Protein AF-0000000085039280 (afdb_homodimer)

Nearest PDB structures (foldseek):
  8qkf-assembly1_B  TM=7.736E-01  e=8.317E-06  Mycolicibacterium smegmatis
  1u2w-assembly2_C  TM=8.135E-01  e=1.251E-04  Staphylococcus aureus
  3fm5-assembly3_B  TM=4.964E-01  e=3.238E-03  Rhodococcus jostii RHA1
  3fm5-assembly3_D  TM=4.892E-01  e=7.992E-03  Rhodococcus jostii RHA1
  3fm5-assembly3_C  TM=4.701E-01  e=9.016E-03  Rhodococcus jostii RHA1

pLDDT: mean 81.06, std 23.46, range [21.22, 98.75]

Secondary structure (DSSP, 8-state):
-GGGTTT--------SS-SHHHHHHHHHHHHHHHTSPPHHHHHHHHHHTTSHHHHHHHHHHHHH-S-EEHHHHHHHHT--HHHHHHHHHHHHHTTSEEEEEETTEEEEEEPP---HHHHHHHHHHHTS-GGGGHHHHHHHHHHHHHHH-/-GGGTTTGGG-----SS-SHHHHHHHHHHHHHHHTSPPHHHHHHHHHHTTSHHHHHHHHHHHHH-S-EEHHHHHHHHT--HHHHHHHHHHHHHTTSEEEEEETTEEEEEEPP---HHHHHHHHHHHTS-GGGGHHHHHHHHHHHHHHH-

Structure (mmCIF, N/CA/C/O backbone):
data_AF-0000000085039280-model_v1
#
loop_
_entity.id
_entity.type
_entity.pdbx_description
1 polymer 'Regulatory protein ArsR'
#
loop_
_atom_site.group_PDB
_atom_site.id
_atom_site.type_symbol
_atom_site.label_atom_id
_atom_site.label_alt_id
_atom_site.label_comp_id
_atom_site.label_asym_id
_atom_site.label_entity_id
_atom_site.label_seq_id
_atom_site.pdbx_PDB_ins_code
_atom_site.Cartn_x
_atom_site.Cartn_y
_atom_site.Cartn_z
_atom_site.occupancy
_atom_site.B_iso_or_equiv
_atom_site.auth_seq_id
_atom_site.auth_comp_id
_atom_site.auth_asym_id
_atom_site.auth_atom_id
_atom_site.pdbx_PDB_model_num
ATOM 1 N N . MET A 1 1 ? -17.141 24.797 10.617 1 21.22 1 MET A N 1
ATOM 2 C CA . MET A 1 1 ? -18.391 24.25 10.078 1 21.22 1 MET A CA 1
ATOM 3 C C . MET A 1 1 ? -18.141 22.922 9.391 1 21.22 1 MET A C 1
ATOM 5 O O . MET A 1 1 ? -19.094 22.188 9.078 1 21.22 1 MET A O 1
ATOM 9 N N . PHE A 1 2 ? -16.859 22.703 8.961 1 24.41 2 PHE A N 1
ATOM 10 C CA . PHE A 1 2 ? -16.391 21.719 7.98 1 24.41 2 PHE A CA 1
ATOM 11 C C . PHE A 1 2 ? -16.312 20.328 8.594 1 24.41 2 PHE A C 1
ATOM 13 O O . PHE A 1 2 ? -16.297 19.328 7.879 1 24.41 2 PHE A O 1
ATOM 20 N N . VAL A 1 3 ? -16.094 20.281 9.945 1 28.91 3 VAL A N 1
ATOM 21 C CA . VAL A 1 3 ? -15.977 19 10.641 1 28.91 3 VAL A CA 1
ATOM 22 C C . VAL A 1 3 ? -17.328 18.297 10.664 1 28.91 3 VAL A C 1
ATOM 24 O O . VAL A 1 3 ? -17.5 17.281 11.336 1 28.91 3 VAL A O 1
ATOM 27 N N . LYS A 1 4 ? -18.375 19.031 10.227 1 30.05 4 LYS A N 1
ATOM 28 C CA . LYS A 1 4 ? -19.734 18.547 10.461 1 30.05 4 LYS A CA 1
ATOM 29 C C . LYS A 1 4 ? -19.938 17.188 9.805 1 30.05 4 LYS A C 1
ATOM 31 O O . LYS A 1 4 ? -20.625 16.328 10.367 1 30.05 4 LYS A O 1
ATOM 36 N N . HIS A 1 5 ? -19.594 17.219 8.531 1 30.52 5 HIS A N 1
ATOM 37 C CA . HIS A 1 5 ? -20.359 16.188 7.844 1 30.52 5 HIS A CA 1
ATOM 38 C C . HIS A 1 5 ? -19.969 14.797 8.32 1 30.52 5 HIS A C 1
ATOM 40 O O . HIS A 1 5 ? -20.812 13.891 8.367 1 30.52 5 HIS A O 1
ATOM 46 N N . MET A 1 6 ? -18.609 14.617 8.281 1 32.09 6 MET A N 1
ATOM 47 C CA . MET A 1 6 ? -18.312 13.195 8.195 1 32.09 6 MET A CA 1
ATOM 48 C C . MET A 1 6 ? -18.703 12.477 9.492 1 32.09 6 MET A C 1
ATOM 50 O O . MET A 1 6 ? -18.625 11.25 9.57 1 32.09 6 MET A O 1
ATOM 54 N N . TRP A 1 7 ? -18.719 13.32 10.562 1 32.06 7 TRP A N 1
ATOM 55 C CA . TRP A 1 7 ? -18.875 12.547 11.797 1 32.06 7 TRP A CA 1
ATOM 56 C C . TRP A 1 7 ? -20.312 12.023 11.922 1 32.06 7 TRP A C 1
ATOM 58 O O . TRP A 1 7 ? -20.703 11.562 12.992 1 32.06 7 TRP A O 1
ATOM 68 N N . ASN A 1 8 ? -21.109 12.508 11.047 1 31.33 8 ASN A N 1
ATOM 69 C CA . ASN A 1 8 ? -22.453 11.984 11.219 1 31.33 8 ASN A CA 1
ATOM 70 C C . ASN A 1 8 ? -22.469 10.461 11.188 1 31.33 8 ASN A C 1
ATOM 72 O O . ASN A 1 8 ? -22.531 9.852 10.117 1 31.33 8 ASN A O 1
ATOM 76 N N . SER A 1 9 ? -21.578 9.789 11.758 1 29.75 9 SER A N 1
ATOM 77 C CA . SER A 1 9 ? -21.719 8.344 11.836 1 29.75 9 SER A CA 1
ATOM 78 C C . SER A 1 9 ? -23.141 7.938 12.164 1 29.75 9 SER A C 1
ATOM 80 O O . SER A 1 9 ? -23.938 8.75 12.648 1 29.75 9 SER A O 1
ATOM 82 N N . ALA A 1 10 ? -23.359 6.461 12.289 1 30.36 10 ALA A N 1
ATOM 83 C CA . ALA A 1 10 ? -24.406 5.449 12.367 1 30.36 10 ALA A CA 1
ATOM 84 C C . ALA A 1 10 ? -25.328 5.695 13.562 1 30.36 10 ALA A C 1
ATOM 86 O O . ALA A 1 10 ? -25.781 4.746 14.211 1 30.36 10 ALA A O 1
ATOM 87 N N . TYR A 1 11 ? -25.5 6.855 14.055 1 31 11 TYR A N 1
ATOM 88 C CA . TYR A 1 11 ? -26.578 6.789 15.023 1 31 11 TYR A CA 1
ATOM 89 C C . TYR A 1 11 ? -27.906 6.445 14.336 1 31 11 TYR A C 1
ATOM 91 O O . TYR A 1 11 ? -28.594 7.328 13.836 1 31 11 TYR A O 1
ATOM 99 N N . VAL A 1 12 ? -27.891 5.535 13.297 1 31.81 12 VAL A N 1
ATOM 100 C CA . VAL A 1 12 ? -29.203 5.043 12.875 1 31.81 12 VAL A CA 1
ATOM 101 C C . VAL A 1 12 ? -30.016 4.625 14.094 1 31.81 12 VAL A C 1
ATOM 103 O O . VAL A 1 12 ? -29.609 3.746 14.852 1 31.81 12 VAL A O 1
ATOM 106 N N . VAL A 1 13 ? -30.812 5.453 14.594 1 31.03 13 VAL A N 1
ATOM 107 C CA . VAL A 1 13 ? -31.938 5.16 15.469 1 31.03 13 VAL A CA 1
ATOM 108 C C . VAL A 1 13 ? -32.781 4.051 14.852 1 31.03 13 VAL A C 1
ATOM 110 O O . VAL A 1 13 ? -33.406 4.242 13.805 1 31.03 13 VAL A O 1
ATOM 113 N N . LEU A 1 14 ? -32.406 2.762 14.898 1 34.34 14 LEU A N 1
ATOM 114 C CA . LEU A 1 14 ? -33.188 1.567 14.586 1 34.34 14 LEU A CA 1
ATOM 115 C C . LEU A 1 14 ? -34.5 1.56 15.359 1 34.34 14 LEU A C 1
ATOM 117 O O . LEU A 1 14 ? -34.5 1.383 16.578 1 34.34 14 LEU A O 1
ATOM 121 N N . GLY A 1 15 ? -35.469 2.354 15.109 1 31.86 15 GLY A N 1
ATOM 122 C CA . GLY A 1 15 ? -36.812 2.068 15.586 1 31.86 15 GLY A CA 1
ATOM 123 C C . GLY A 1 15 ? -37.25 0.638 15.32 1 31.86 15 GLY A C 1
ATOM 124 O O . GLY A 1 15 ? -36.5 -0.144 14.727 1 31.86 15 GLY A O 1
ATOM 125 N N . SER A 1 16 ? -38.75 0.212 15.367 1 35.59 16 SER A N 1
ATOM 126 C CA . SER A 1 16 ? -39.625 -0.95 15.492 1 35.59 16 SER A CA 1
ATOM 127 C C . SER A 1 16 ? -39.438 -1.922 14.336 1 35.59 16 SER A C 1
ATOM 129 O O . SER A 1 16 ? -39.719 -3.113 14.461 1 35.59 16 SER A O 1
ATOM 131 N N . ILE A 1 17 ? -39.875 -1.656 13.008 1 39.53 17 ILE A N 1
ATOM 132 C CA . ILE A 1 17 ? -39.906 -2.568 11.867 1 39.53 17 ILE A CA 1
ATOM 133 C C . ILE A 1 17 ? -38.531 -3.178 11.633 1 39.53 17 ILE A C 1
ATOM 135 O O . ILE A 1 17 ? -38.188 -3.5 10.5 1 39.53 17 ILE A O 1
ATOM 139 N N . GLY A 1 18 ? -37.406 -3.184 12.531 1 38.16 18 GLY A N 1
ATOM 140 C CA . GLY A 1 18 ? -36.062 -2.943 12.977 1 38.16 18 GLY A CA 1
ATOM 141 C C . GLY A 1 18 ? -35.219 -4.207 13.047 1 38.16 18 GLY A C 1
ATOM 142 O O . GLY A 1 18 ? -34.062 -4.168 13.453 1 38.16 18 GLY A O 1
ATOM 143 N N . ASN A 1 19 ? -35.625 -5.398 13.094 1 46.38 19 ASN A N 1
ATOM 144 C CA . ASN A 1 19 ? -34.875 -6.562 13.555 1 46.38 19 ASN A CA 1
ATOM 145 C C . ASN A 1 19 ? -33.938 -7.082 12.469 1 46.38 19 ASN A C 1
ATOM 147 O O . ASN A 1 19 ? -32.781 -7.359 12.734 1 46.38 19 ASN A O 1
ATOM 151 N N . ILE A 1 20 ? -34.562 -7.637 11.336 1 47.12 20 ILE A N 1
ATOM 152 C CA . ILE A 1 20 ? -33.781 -8.32 10.328 1 47.12 20 ILE A CA 1
ATOM 153 C C . ILE A 1 20 ? -32.844 -7.32 9.656 1 47.12 20 ILE A C 1
ATOM 155 O O . ILE A 1 20 ? -31.641 -7.605 9.461 1 47.12 20 ILE A O 1
ATOM 159 N N . GLU A 1 21 ? -33.406 -6.18 9.117 1 48 21 GLU A N 1
ATOM 160 C CA . GLU A 1 21 ? -32.531 -5.156 8.523 1 48 21 GLU A CA 1
ATOM 161 C C . GLU A 1 21 ? -31.484 -4.68 9.516 1 48 21 GLU A C 1
ATOM 163 O O . GLU A 1 21 ? -30.359 -4.355 9.125 1 48 21 GLU A O 1
ATOM 168 N N . ASN A 1 22 ? -31.797 -4.715 10.719 1 52.53 22 ASN A N 1
ATOM 169 C CA . ASN A 1 22 ? -30.797 -4.387 11.734 1 52.53 22 ASN A CA 1
ATOM 170 C C . ASN A 1 22 ? -29.719 -5.457 11.828 1 52.53 22 ASN A C 1
ATOM 172 O O . ASN A 1 22 ? -28.547 -5.141 12.016 1 52.53 22 ASN A O 1
ATOM 176 N N . SER A 1 23 ? -30.297 -6.742 11.664 1 53.47 23 SER A N 1
ATOM 177 C CA . SER A 1 23 ? -29.297 -7.805 11.688 1 53.47 23 SER A CA 1
ATOM 178 C C . SER A 1 23 ? -28.328 -7.684 10.508 1 53.47 23 SER A C 1
ATOM 180 O O . SER A 1 23 ? -27.125 -7.891 10.664 1 53.47 23 SER A O 1
ATOM 182 N N . ILE A 1 24 ? -28.891 -7.492 9.359 1 50.84 24 ILE A N 1
ATOM 183 C CA . ILE A 1 24 ? -28.031 -7.301 8.195 1 50.84 24 ILE A CA 1
ATOM 184 C C . ILE A 1 24 ? -27.203 -6.027 8.367 1 50.84 24 ILE A C 1
ATOM 186 O O . ILE A 1 24 ? -26.016 -6.016 8.07 1 50.84 24 ILE A O 1
ATOM 190 N N . TYR A 1 25 ? -27.844 -4.961 8.781 1 52.22 25 TYR A N 1
ATOM 191 C CA . TYR A 1 25 ? -27.109 -3.734 9.062 1 52.22 25 TYR A CA 1
ATOM 192 C C . TYR A 1 25 ? -26.062 -3.963 10.156 1 52.22 25 TYR A C 1
ATOM 194 O O . TYR A 1 25 ? -24.938 -3.48 10.055 1 52.22 25 TYR A O 1
ATOM 202 N N . LEU A 1 26 ? -26.516 -4.719 11.125 1 50.06 26 LEU A N 1
ATOM 203 C CA . LEU A 1 26 ? -25.562 -5.035 12.18 1 50.06 26 LEU A CA 1
ATOM 204 C C . LEU A 1 26 ? -24.438 -5.934 11.641 1 50.06 26 LEU A C 1
ATOM 206 O O . LEU A 1 26 ? -23.266 -5.738 11.977 1 50.06 26 LEU A O 1
ATOM 210 N N . LYS A 1 27 ? -24.859 -6.965 11.07 1 50.97 27 LYS A N 1
ATOM 211 C CA . LYS A 1 27 ? -23.812 -7.801 10.484 1 50.97 27 LYS A CA 1
ATOM 212 C C . LYS A 1 27 ? -22.938 -6.988 9.539 1 50.97 27 LYS A C 1
ATOM 214 O O . LYS A 1 27 ? -21.703 -7.145 9.539 1 50.97 27 LYS A O 1
ATOM 219 N N . SER A 1 28 ? -23.719 -6.164 8.703 1 52.34 28 SER A N 1
ATOM 220 C CA . SER A 1 28 ? -22.938 -5.301 7.824 1 52.34 28 SER A CA 1
ATOM 221 C C . SER A 1 28 ? -22.062 -4.34 8.625 1 52.34 28 SER A C 1
ATOM 223 O O . SER A 1 28 ? -20.922 -4.078 8.258 1 52.34 28 SER A O 1
ATOM 225 N N . TYR A 1 29 ? -22.734 -3.865 9.672 1 51.03 29 TYR A N 1
ATOM 226 C CA . TYR A 1 29 ? -21.984 -2.996 10.57 1 51.03 29 TYR A CA 1
ATOM 227 C C . TYR A 1 29 ? -20.875 -3.768 11.281 1 51.03 29 TYR A C 1
ATOM 229 O O . TYR A 1 29 ? -19.766 -3.256 11.453 1 51.03 29 TYR A O 1
ATOM 237 N N . LEU A 1 30 ? -21.266 -4.887 11.898 1 50.44 30 LEU A N 1
ATOM 238 C CA . LEU A 1 30 ? -20.266 -5.695 12.594 1 50.44 30 LEU A CA 1
ATOM 239 C C . LEU A 1 30 ? -19.188 -6.168 11.633 1 50.44 30 LEU A C 1
ATOM 241 O O . LEU A 1 30 ? -18.016 -6.223 11.992 1 50.44 30 LEU A O 1
ATOM 245 N N . VAL A 1 31 ? -19.641 -6.633 10.547 1 51.56 31 VAL A N 1
ATOM 246 C CA . VAL A 1 31 ? -18.688 -7.043 9.523 1 51.56 31 VAL A CA 1
ATOM 247 C C . VAL A 1 31 ? -17.812 -5.859 9.133 1 51.56 31 VAL A C 1
ATOM 249 O O . VAL A 1 31 ? -16.609 -6.012 8.93 1 51.56 31 VAL A O 1
ATOM 252 N N . THR A 1 32 ? -18.484 -4.633 9.023 1 53.09 32 THR A N 1
ATOM 253 C CA . THR A 1 32 ? -17.688 -3.453 8.695 1 53.09 32 THR A CA 1
ATOM 254 C C . THR A 1 32 ? -16.703 -3.137 9.805 1 53.09 32 THR A C 1
ATOM 256 O O . THR A 1 32 ? -15.562 -2.748 9.539 1 53.09 32 THR A O 1
ATOM 259 N N . VAL A 1 33 ? -17.25 -3.117 11.078 1 51.84 33 VAL A N 1
ATOM 260 C CA . VAL A 1 33 ? -16.422 -2.771 12.227 1 51.84 33 VAL A CA 1
ATOM 261 C C . VAL A 1 33 ? -15.305 -3.805 12.391 1 51.84 33 VAL A C 1
ATOM 263 O O . VAL A 1 33 ? -14.156 -3.453 12.68 1 51.84 33 VAL A O 1
ATOM 266 N N . GLU A 1 34 ? -15.758 -5.016 12.578 1 53.5 34 GLU A N 1
ATOM 267 C CA . GLU A 1 34 ? -14.797 -6.094 12.766 1 53.5 34 GLU A CA 1
ATOM 268 C C . GLU A 1 34 ? -13.875 -6.227 11.555 1 53.5 34 GLU A C 1
ATOM 270 O O . GLU A 1 34 ? -12.734 -6.676 11.68 1 53.5 34 GLU A O 1
ATOM 275 N N . SER A 1 35 ? -14.273 -5.531 10.383 1 66.81 35 SER A N 1
ATOM 276 C CA . SER A 1 35 ? -13.617 -5.863 9.125 1 66.81 35 SER A CA 1
ATOM 277 C C . SER A 1 35 ? -12.641 -4.777 8.703 1 66.81 35 SER A C 1
ATOM 279 O O . SER A 1 35 ? -12.039 -4.852 7.633 1 66.81 35 SER A O 1
ATOM 281 N N . MET A 1 36 ? -12.562 -3.867 9.719 1 76.44 36 MET A N 1
ATOM 282 C CA . MET A 1 36 ? -11.586 -2.848 9.336 1 76.44 36 MET A CA 1
ATOM 283 C C . MET A 1 36 ? -10.195 -3.213 9.82 1 76.44 36 MET A C 1
ATOM 285 O O . MET A 1 36 ? -10.008 -3.562 10.992 1 76.44 36 MET A O 1
ATOM 289 N N . PRO A 1 37 ? -9.258 -3.07 8.992 1 88.31 37 PRO A N 1
ATOM 290 C CA . PRO A 1 37 ? -7.902 -3.396 9.445 1 88.31 37 PRO A CA 1
ATOM 291 C C . PRO A 1 37 ? -7.359 -2.387 10.453 1 88.31 37 PRO A C 1
ATOM 293 O O . PRO A 1 37 ? -7.723 -1.209 10.414 1 88.31 37 PRO A O 1
ATOM 296 N N . SER A 1 38 ? -6.613 -2.918 11.414 1 93.69 38 SER A N 1
ATOM 297 C CA . SER A 1 38 ? -5.887 -2.006 12.289 1 93.69 38 SER A CA 1
ATOM 298 C C . SER A 1 38 ? -4.777 -1.281 11.531 1 93.69 38 SER A C 1
ATOM 300 O O . SER A 1 38 ? -4.375 -1.712 10.453 1 93.69 38 SER A O 1
ATOM 302 N N . ILE A 1 39 ? -4.273 -0.202 12.078 1 95.44 39 ILE A N 1
ATOM 303 C CA . ILE A 1 39 ? -3.143 0.52 11.508 1 95.44 39 ILE A CA 1
ATOM 304 C C . ILE A 1 39 ? -1.923 -0.396 11.445 1 95.44 39 ILE A C 1
ATOM 306 O O . ILE A 1 39 ? -1.229 -0.448 10.43 1 95.44 39 ILE A O 1
ATOM 310 N N . GLN A 1 40 ? -1.759 -1.181 12.484 1 96 40 GLN A N 1
ATOM 311 C CA . GLN A 1 40 ? -0.614 -2.086 12.531 1 96 40 GLN A CA 1
ATOM 312 C C . GLN A 1 40 ? -0.711 -3.148 11.438 1 96 40 GLN A C 1
ATOM 314 O O . GLN A 1 40 ? 0.277 -3.445 10.766 1 96 40 GLN A O 1
ATOM 319 N N . SER A 1 41 ? -1.881 -3.74 11.297 1 95.81 41 SER A N 1
ATOM 320 C CA . SER A 1 41 ? -2.057 -4.75 10.258 1 95.81 41 SER A CA 1
ATOM 321 C C . SER A 1 41 ? -1.902 -4.145 8.867 1 95.81 41 SER A C 1
ATOM 323 O O . SER A 1 41 ? -1.417 -4.809 7.945 1 95.81 41 SER A O 1
ATOM 325 N N . SER A 1 42 ? -2.324 -2.906 8.719 1 97.38 42 SER A N 1
ATOM 326 C CA . SER A 1 42 ? -2.18 -2.232 7.434 1 97.38 42 SER A CA 1
ATOM 327 C C . SER A 1 42 ? -0.71 -1.999 7.094 1 97.38 42 SER A C 1
ATOM 329 O O . SER A 1 42 ? -0.306 -2.135 5.938 1 97.38 42 SER A O 1
ATOM 331 N N . ILE A 1 43 ? 0.088 -1.706 8.094 1 97.88 43 ILE A N 1
ATOM 332 C CA . ILE A 1 43 ? 1.521 -1.512 7.898 1 97.88 43 ILE A CA 1
ATOM 333 C C . ILE A 1 43 ? 2.16 -2.816 7.43 1 97.88 43 ILE A C 1
ATOM 335 O O . ILE A 1 43 ? 2.99 -2.814 6.52 1 97.88 43 ILE A O 1
ATOM 339 N N . ILE A 1 44 ? 1.732 -3.883 8.016 1 97.81 44 ILE A N 1
ATOM 340 C CA . ILE A 1 44 ? 2.229 -5.199 7.629 1 97.81 44 ILE A CA 1
ATOM 341 C C . ILE A 1 44 ? 1.892 -5.469 6.164 1 97.81 44 ILE A C 1
ATOM 343 O O . ILE A 1 44 ? 2.727 -5.98 5.41 1 97.81 44 ILE A O 1
ATOM 347 N N . LEU A 1 45 ? 0.766 -5.105 5.785 1 98.06 45 LEU A N 1
ATOM 348 C CA . LEU A 1 45 ? 0.326 -5.301 4.406 1 98.06 45 LEU A CA 1
ATOM 349 C C . LEU A 1 45 ? 1.134 -4.434 3.449 1 98.06 45 LEU A C 1
ATOM 351 O O . LEU A 1 45 ? 1.583 -4.906 2.404 1 98.06 45 LEU A O 1
ATOM 355 N N . PHE A 1 46 ? 1.359 -3.188 3.82 1 98.69 46 PHE A N 1
ATOM 356 C CA . PHE A 1 46 ? 2.143 -2.297 2.971 1 98.69 46 PHE A CA 1
ATOM 357 C C . PHE A 1 46 ? 3.58 -2.787 2.852 1 98.69 46 PHE A C 1
ATOM 359 O O . PHE A 1 46 ? 4.172 -2.729 1.772 1 98.69 46 PHE A O 1
ATOM 366 N N . LYS A 1 47 ? 4.105 -3.295 3.922 1 98.62 47 LYS A N 1
ATOM 367 C CA . LYS A 1 47 ? 5.445 -3.875 3.889 1 98.62 47 LYS A CA 1
ATOM 368 C C . LYS A 1 47 ? 5.5 -5.078 2.953 1 98.62 47 LYS A C 1
ATOM 370 O O . LYS A 1 47 ? 6.43 -5.215 2.158 1 98.62 47 LYS A O 1
ATOM 375 N N . ALA A 1 48 ? 4.535 -5.855 3.047 1 98.69 48 ALA A N 1
ATOM 376 C CA . ALA A 1 48 ? 4.496 -7.059 2.217 1 98.69 48 ALA A CA 1
ATOM 377 C C . ALA A 1 48 ? 4.449 -6.699 0.735 1 98.69 48 ALA A C 1
ATOM 379 O O . ALA A 1 48 ? 5.023 -7.406 -0.098 1 98.69 48 ALA A O 1
ATOM 380 N N . LEU A 1 49 ? 3.84 -5.609 0.418 1 98.56 49 LEU A N 1
ATOM 381 C CA . LEU A 1 49 ? 3.615 -5.223 -0.971 1 98.56 49 LEU A CA 1
ATOM 382 C C . LEU A 1 49 ? 4.742 -4.332 -1.478 1 98.56 49 LEU A C 1
ATOM 384 O O . LEU A 1 49 ? 4.754 -3.938 -2.646 1 98.56 49 LEU A O 1
ATOM 388 N N . SER A 1 50 ? 5.703 -4.027 -0.601 1 98.56 50 SER A N 1
ATOM 389 C CA . SER A 1 50 ? 6.777 -3.102 -0.943 1 98.56 50 SER A CA 1
ATOM 390 C C . SER A 1 50 ? 7.941 -3.824 -1.614 1 98.56 50 SER A C 1
ATOM 392 O O . SER A 1 50 ? 9.031 -3.271 -1.737 1 98.56 50 SER A O 1
ATOM 394 N N . GLU A 1 51 ? 7.785 -5.039 -2.035 1 98.38 51 GLU A N 1
ATOM 395 C CA . GLU A 1 51 ? 8.781 -5.844 -2.73 1 98.38 51 GLU A CA 1
ATOM 396 C C . GLU A 1 51 ? 8.289 -6.258 -4.113 1 98.38 51 GLU A C 1
ATOM 398 O O . GLU A 1 51 ? 7.156 -6.727 -4.262 1 98.38 51 GLU A O 1
ATOM 403 N N . ILE A 1 52 ? 9.133 -6.086 -5.105 1 97.75 52 ILE A N 1
ATOM 404 C CA . ILE A 1 52 ? 8.711 -6.168 -6.5 1 97.75 52 ILE A CA 1
ATOM 405 C C . ILE A 1 52 ? 8.164 -7.562 -6.789 1 97.75 52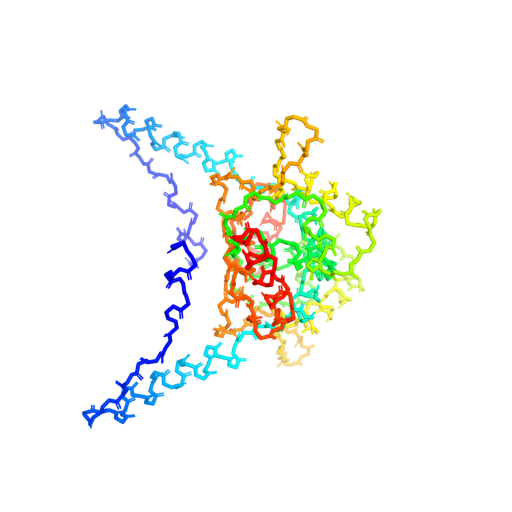 ILE A C 1
ATOM 407 O O . ILE A 1 52 ? 7.113 -7.703 -7.422 1 97.75 52 ILE A O 1
ATOM 411 N N . THR A 1 53 ? 8.82 -8.602 -6.332 1 98.12 53 THR A N 1
ATOM 412 C CA . THR A 1 53 ? 8.375 -9.961 -6.609 1 98.12 53 THR A CA 1
ATOM 413 C C . THR A 1 53 ? 7.023 -10.227 -5.953 1 98.12 53 THR A C 1
ATOM 415 O O . THR A 1 53 ? 6.141 -10.836 -6.566 1 98.12 53 THR A O 1
ATOM 418 N N . ARG A 1 54 ? 6.852 -9.75 -4.746 1 98.62 54 ARG A N 1
ATOM 419 C CA . ARG A 1 54 ? 5.59 -9.953 -4.039 1 98.62 54 ARG A CA 1
ATOM 420 C C . ARG A 1 54 ? 4.457 -9.188 -4.711 1 98.62 54 ARG A C 1
ATOM 422 O O . ARG A 1 54 ? 3.336 -9.695 -4.816 1 98.62 54 ARG A O 1
ATOM 429 N N . LEU A 1 55 ? 4.77 -8.016 -5.148 1 98.5 55 LEU A N 1
ATOM 430 C CA . LEU A 1 55 ? 3.746 -7.246 -5.852 1 98.5 55 LEU A CA 1
ATOM 431 C C . LEU A 1 55 ? 3.354 -7.934 -7.156 1 98.5 55 LEU A C 1
ATOM 433 O O . LEU A 1 55 ? 2.17 -8.008 -7.492 1 98.5 55 LEU A O 1
ATOM 437 N N . LYS A 1 56 ? 4.32 -8.445 -7.859 1 97.69 56 LYS A N 1
ATOM 438 C CA . LYS A 1 56 ? 4.043 -9.156 -9.109 1 97.69 56 LYS A CA 1
ATOM 439 C C . LYS A 1 56 ? 3.227 -10.414 -8.852 1 97.69 56 LYS A C 1
ATOM 441 O O . LYS A 1 56 ? 2.33 -10.75 -9.625 1 97.69 56 LYS A O 1
ATOM 446 N N . ILE A 1 57 ? 3.545 -11.109 -7.781 1 97.69 57 ILE A N 1
ATOM 447 C CA . ILE A 1 57 ? 2.797 -12.305 -7.418 1 97.69 57 ILE A CA 1
ATOM 448 C C . ILE A 1 57 ? 1.33 -11.953 -7.184 1 97.69 57 ILE A C 1
ATOM 450 O O . ILE A 1 57 ? 0.432 -12.602 -7.723 1 97.69 57 ILE A O 1
ATOM 454 N N . ILE A 1 58 ? 1.096 -10.93 -6.402 1 97.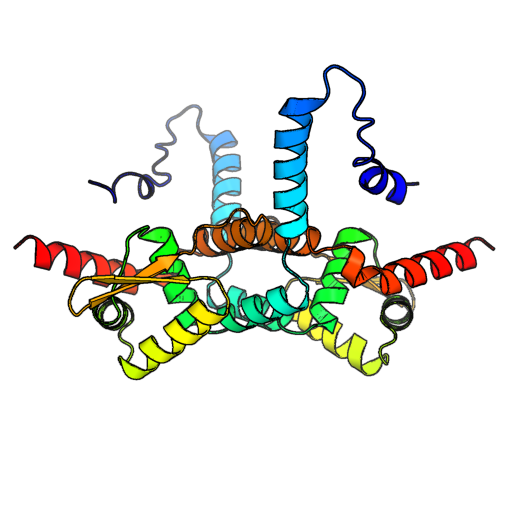88 58 ILE A N 1
ATOM 455 C CA . ILE A 1 58 ? -0.269 -10.531 -6.078 1 97.88 58 ILE A CA 1
ATOM 456 C C . ILE A 1 58 ? -0.989 -10.07 -7.348 1 97.88 58 ILE A C 1
ATOM 458 O O . ILE A 1 58 ? -2.154 -10.414 -7.562 1 97.88 58 ILE A O 1
ATOM 462 N N . TRP A 1 59 ? -0.287 -9.281 -8.148 1 96.69 59 TRP A N 1
ATOM 463 C CA . TRP A 1 59 ? -0.868 -8.852 -9.414 1 96.69 59 TRP A CA 1
ATOM 464 C C . TRP A 1 59 ? -1.291 -10.055 -10.258 1 96.69 59 TRP A C 1
ATOM 466 O O . TRP A 1 59 ? -2.41 -10.094 -10.773 1 96.69 59 TRP A O 1
ATOM 476 N N . LEU A 1 60 ? -0.426 -11.008 -10.398 1 95.19 60 LEU A N 1
ATOM 477 C CA . LEU A 1 60 ? -0.685 -12.211 -11.188 1 95.19 60 LEU A CA 1
ATOM 478 C C . LEU A 1 60 ? -1.909 -12.953 -10.656 1 95.19 60 LEU A C 1
ATOM 480 O O . LEU A 1 60 ? -2.807 -13.305 -11.422 1 95.19 60 LEU A O 1
ATOM 484 N N . LEU A 1 61 ? -1.969 -13.156 -9.383 1 95.5 61 LEU A N 1
ATOM 485 C CA . LEU A 1 61 ? -3.039 -13.945 -8.781 1 95.5 61 LEU A CA 1
ATOM 486 C C . LEU A 1 61 ? -4.371 -13.211 -8.867 1 95.5 61 LEU A C 1
ATOM 488 O O . LEU A 1 61 ? -5.426 -13.836 -8.984 1 95.5 61 LEU A O 1
ATOM 492 N N . ILE A 1 62 ? -4.32 -11.906 -8.766 1 94.06 62 ILE A N 1
ATOM 493 C CA . ILE A 1 62 ? -5.539 -11.117 -8.898 1 94.06 62 ILE A CA 1
ATOM 494 C C . ILE A 1 62 ? -6.074 -11.227 -10.32 1 94.06 62 ILE A C 1
ATOM 496 O O . ILE A 1 62 ? -7.27 -11.43 -10.531 1 94.06 62 ILE A O 1
ATOM 500 N N . ASN A 1 63 ? -5.168 -11.117 -11.227 1 87.56 63 ASN A N 1
ATOM 501 C CA . ASN A 1 63 ? -5.594 -10.969 -12.617 1 87.56 63 ASN A CA 1
ATOM 502 C C . ASN A 1 63 ? -5.762 -12.328 -13.297 1 87.56 63 ASN A C 1
ATOM 504 O O . ASN A 1 63 ? -6.465 -12.438 -14.297 1 87.56 63 ASN A O 1
ATOM 508 N N . MET A 1 64 ? -5.156 -13.328 -12.82 1 82 64 MET A N 1
ATOM 509 C CA . MET A 1 64 ? -5.363 -14.672 -13.359 1 82 64 MET A CA 1
ATOM 510 C C . MET A 1 64 ? -6.559 -15.344 -12.695 1 82 64 MET A C 1
ATOM 512 O O . MET A 1 64 ? -7.133 -16.297 -13.242 1 82 64 MET A O 1
ATOM 516 N N . ASP A 1 65 ? -7.004 -14.867 -11.617 1 75.44 65 ASP A N 1
ATOM 517 C CA . ASP A 1 65 ? -8.164 -15.336 -10.867 1 75.44 65 ASP A CA 1
ATOM 518 C C . ASP A 1 65 ? -8.18 -16.859 -10.758 1 75.44 65 ASP A C 1
ATOM 520 O O . ASP A 1 65 ? -9.203 -17.484 -11.031 1 75.44 65 ASP A O 1
ATOM 524 N N . SER A 1 66 ? -7.102 -17.484 -10.68 1 79.94 66 SER A N 1
ATOM 525 C CA . SER A 1 66 ? -6.988 -18.938 -10.516 1 79.94 66 SER A CA 1
ATOM 526 C C . SER A 1 66 ? -5.984 -19.297 -9.43 1 79.94 66 SER A C 1
ATOM 528 O O . SER A 1 66 ? -5.109 -18.484 -9.094 1 79.94 66 SER A O 1
ATOM 530 N N . LYS A 1 67 ? -6.227 -20.484 -8.82 1 88.44 67 LYS A N 1
ATOM 531 C CA . LYS A 1 67 ? -5.242 -21.031 -7.891 1 88.44 67 LYS A CA 1
ATOM 532 C C . LYS A 1 67 ? -3.953 -21.406 -8.609 1 88.44 67 LYS A C 1
ATOM 534 O O . LYS A 1 67 ? -3.99 -21.906 -9.742 1 88.44 67 LYS A O 1
ATOM 539 N N . THR A 1 68 ? -2.904 -21.078 -8.008 1 91.88 68 THR A N 1
ATOM 540 C CA . THR A 1 68 ? -1.607 -21.328 -8.625 1 91.88 68 THR A CA 1
ATOM 541 C C . THR A 1 68 ? -0.654 -22 -7.637 1 91.88 68 THR A C 1
ATOM 543 O O . THR A 1 68 ? -0.658 -21.672 -6.445 1 91.88 68 THR A O 1
ATOM 546 N N . CYS A 1 69 ? 0.092 -22.953 -8.086 1 92.62 69 CYS A N 1
ATOM 547 C CA . CYS A 1 69 ? 1.063 -23.578 -7.203 1 92.62 69 CYS A CA 1
ATOM 548 C C . CYS A 1 69 ? 2.426 -22.906 -7.316 1 92.62 69 CYS A C 1
ATOM 550 O O . CYS A 1 69 ? 2.652 -22.109 -8.219 1 92.62 69 CYS A O 1
ATOM 552 N N . VAL A 1 70 ? 3.318 -23.219 -6.371 1 96 70 VAL A N 1
ATOM 553 C CA . VAL A 1 70 ? 4.633 -22.594 -6.254 1 96 70 VAL A CA 1
ATOM 554 C C . VAL A 1 70 ? 5.41 -22.781 -7.555 1 96 70 VAL A C 1
ATOM 556 O O . VAL A 1 70 ? 6.008 -21.828 -8.062 1 96 70 VAL A O 1
ATOM 559 N N . SER A 1 71 ? 5.363 -23.938 -8.172 1 94.75 71 SER A N 1
ATOM 560 C CA . SER A 1 71 ? 6.141 -24.234 -9.375 1 94.75 71 SER A CA 1
ATOM 561 C C . SER A 1 71 ? 5.699 -23.359 -10.547 1 94.75 71 SER A C 1
ATOM 563 O O . SER A 1 71 ? 6.527 -22.938 -11.359 1 94.75 71 SER A O 1
ATOM 565 N N . GLU A 1 72 ? 4.414 -23.125 -10.672 1 93.25 72 GLU A N 1
ATOM 566 C CA . GLU A 1 72 ? 3.887 -22.281 -11.734 1 93.25 72 GLU A CA 1
ATOM 567 C C . GLU A 1 72 ? 4.355 -20.828 -11.562 1 93.25 72 GLU A C 1
ATOM 569 O O . GLU A 1 72 ? 4.688 -20.172 -12.547 1 93.25 72 GLU A O 1
ATOM 574 N N . ILE A 1 73 ? 4.406 -20.344 -10.352 1 96.12 73 ILE A N 1
ATOM 575 C CA . ILE A 1 73 ? 4.852 -18.984 -10.062 1 96.12 73 ILE A CA 1
ATOM 576 C C . ILE A 1 73 ? 6.344 -18.859 -10.367 1 96.12 73 ILE A C 1
ATOM 578 O O . ILE A 1 73 ? 6.785 -17.859 -10.938 1 96.12 73 ILE A O 1
ATOM 582 N N . VAL A 1 74 ? 7.113 -19.875 -9.977 1 97.44 74 VAL A N 1
ATOM 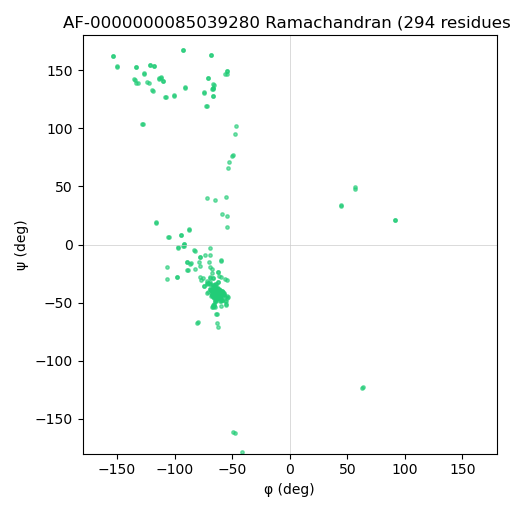583 C CA . VAL A 1 74 ? 8.547 -19.938 -10.25 1 97.44 74 VAL A CA 1
ATOM 584 C C . VAL A 1 74 ? 8.789 -19.781 -11.75 1 97.44 74 VAL A C 1
ATOM 586 O O . VAL A 1 74 ? 9.609 -18.969 -12.172 1 97.44 74 VAL A O 1
ATOM 589 N N . ASP A 1 75 ? 8 -20.5 -12.531 1 95.5 75 ASP A N 1
ATOM 590 C CA . ASP A 1 75 ? 8.164 -20.5 -13.984 1 95.5 75 ASP A CA 1
ATOM 591 C C . ASP A 1 75 ? 7.797 -19.141 -14.57 1 95.5 75 ASP A C 1
ATOM 593 O O . ASP A 1 75 ? 8.523 -18.594 -15.414 1 95.5 75 ASP A O 1
ATOM 597 N N . VAL A 1 76 ? 6.742 -18.594 -14.133 1 95.62 76 VAL A N 1
ATOM 598 C CA . VAL A 1 76 ? 6.207 -17.359 -14.703 1 95.62 76 VAL A CA 1
ATOM 599 C C . VAL A 1 76 ? 7.105 -16.188 -14.336 1 95.62 76 VAL A C 1
ATOM 601 O O . VAL A 1 76 ? 7.398 -15.328 -15.172 1 95.62 76 VAL A O 1
ATOM 604 N N . LEU A 1 77 ? 7.605 -16.141 -13.062 1 97.31 77 LEU A N 1
ATOM 605 C CA . LEU A 1 77 ? 8.406 -15.008 -12.602 1 97.31 77 LEU A CA 1
ATOM 606 C C . LEU A 1 77 ? 9.883 -15.234 -12.875 1 97.31 77 LEU A C 1
ATOM 608 O O . LEU A 1 77 ? 10.688 -14.297 -12.812 1 97.31 77 LEU A O 1
ATOM 612 N N . ASN A 1 78 ? 10.227 -16.422 -13.164 1 97.19 78 ASN A N 1
ATOM 613 C CA . ASN A 1 78 ? 11.625 -16.781 -13.367 1 97.19 78 ASN A CA 1
ATOM 614 C C . ASN A 1 78 ? 12.484 -16.438 -12.156 1 97.19 78 ASN A C 1
ATOM 616 O O . ASN A 1 78 ? 13.508 -15.766 -12.289 1 97.19 78 ASN A O 1
ATOM 620 N N . VAL A 1 79 ? 12.023 -16.812 -10.992 1 97.69 79 VAL A N 1
ATOM 621 C CA . VAL A 1 79 ? 12.664 -16.641 -9.688 1 97.69 79 VAL A CA 1
ATOM 622 C C . VAL A 1 79 ? 12.836 -18 -9.008 1 97.69 79 VAL A C 1
ATOM 624 O O . VAL A 1 79 ? 11.953 -18.859 -9.094 1 97.69 79 VAL A O 1
ATOM 627 N N . PRO A 1 80 ? 13.961 -18.234 -8.375 1 98.19 80 PRO A N 1
ATOM 628 C CA . PRO A 1 80 ? 14.188 -19.516 -7.719 1 98.19 80 PRO A CA 1
ATOM 629 C C . PRO A 1 80 ? 13.086 -19.875 -6.719 1 98.19 80 PRO A C 1
ATOM 631 O O . PRO A 1 80 ? 12.562 -18.984 -6.035 1 98.19 80 PRO A O 1
ATOM 634 N N . GLN A 1 81 ? 12.828 -21.125 -6.621 1 97.62 81 GLN A N 1
ATOM 635 C CA . GLN A 1 81 ? 11.727 -21.641 -5.82 1 97.62 81 GLN A CA 1
ATOM 636 C C . GLN A 1 81 ? 11.859 -21.219 -4.359 1 97.62 81 GLN A C 1
ATOM 638 O O . GLN A 1 81 ? 10.859 -20.906 -3.709 1 97.62 81 GLN A O 1
ATOM 643 N N . TYR A 1 82 ? 13.023 -21.25 -3.9 1 97.88 82 TYR A N 1
ATOM 644 C CA . TYR A 1 82 ? 13.211 -20.891 -2.5 1 97.88 82 TYR A CA 1
ATOM 645 C C . TYR A 1 82 ? 12.727 -19.469 -2.229 1 97.88 82 TYR A C 1
ATOM 647 O O . TYR A 1 82 ? 12.07 -19.219 -1.216 1 97.88 82 TYR A O 1
ATOM 655 N N . ASN A 1 83 ? 13.039 -18.531 -3.115 1 98.25 83 ASN A N 1
ATOM 656 C CA . ASN A 1 83 ? 12.617 -17.141 -2.99 1 98.25 83 ASN A CA 1
ATOM 657 C C . ASN A 1 83 ? 11.109 -16.984 -3.1 1 98.25 83 ASN A C 1
ATOM 659 O O . ASN A 1 83 ? 10.484 -16.281 -2.301 1 98.25 83 ASN A O 1
ATOM 663 N N . VAL A 1 84 ? 10.586 -17.703 -4.055 1 98.5 84 VAL A N 1
ATOM 664 C CA . VAL A 1 84 ? 9.141 -17.641 -4.254 1 98.5 84 VAL A CA 1
ATOM 665 C C . VAL A 1 84 ? 8.43 -18.156 -3.008 1 98.5 84 VAL A C 1
ATOM 667 O O . VAL A 1 84 ? 7.461 -17.562 -2.545 1 98.5 84 VAL A O 1
ATOM 670 N N . SER A 1 85 ? 8.898 -19.25 -2.447 1 97.94 85 SER A N 1
ATOM 671 C CA . SER A 1 85 ? 8.289 -19.828 -1.258 1 97.94 85 SER A CA 1
ATOM 672 C C . SER A 1 85 ? 8.328 -18.859 -0.08 1 97.94 85 SER A C 1
ATOM 674 O O . SER A 1 85 ? 7.34 -18.703 0.633 1 97.94 85 SER A O 1
ATOM 676 N N . ARG A 1 86 ? 9.414 -18.188 0.079 1 98.5 86 ARG A N 1
ATOM 677 C CA . ARG A 1 86 ? 9.547 -17.188 1.136 1 98.5 86 ARG A CA 1
ATOM 678 C C . ARG A 1 86 ? 8.562 -16.047 0.935 1 98.5 86 ARG A C 1
ATOM 680 O O . ARG A 1 86 ? 7.914 -15.602 1.885 1 98.5 86 ARG A O 1
ATOM 687 N N . HIS A 1 87 ? 8.461 -15.562 -0.268 1 98.75 87 HIS A N 1
ATOM 688 C CA . HIS A 1 87 ? 7.551 -14.469 -0.573 1 98.75 87 HIS A CA 1
ATOM 689 C C . HIS A 1 87 ? 6.102 -14.875 -0.336 1 98.75 87 HIS A C 1
ATOM 691 O O . HIS A 1 87 ? 5.312 -14.102 0.209 1 98.75 87 HIS A O 1
ATOM 697 N N . LEU A 1 88 ? 5.766 -16.094 -0.729 1 98.44 88 LEU A N 1
ATOM 698 C CA . LEU A 1 88 ? 4.406 -16.594 -0.541 1 98.44 88 LEU A CA 1
ATOM 699 C C . LEU A 1 88 ? 4.062 -16.688 0.941 1 98.44 88 LEU A C 1
ATOM 701 O O . LEU A 1 88 ? 2.939 -16.375 1.345 1 98.44 88 LEU A O 1
ATOM 705 N N . ARG A 1 89 ? 5.016 -17.109 1.719 1 98.31 89 ARG A N 1
ATOM 706 C CA . ARG A 1 89 ? 4.805 -17.172 3.16 1 98.31 89 ARG A CA 1
ATOM 707 C C . ARG A 1 89 ? 4.562 -15.781 3.742 1 98.31 89 ARG A C 1
ATOM 709 O O . ARG A 1 89 ? 3.654 -15.594 4.555 1 98.31 89 ARG A O 1
ATOM 716 N N . ILE A 1 90 ? 5.332 -14.812 3.369 1 98.62 90 ILE A N 1
ATOM 717 C CA . ILE A 1 90 ? 5.188 -13.438 3.832 1 98.62 90 ILE A CA 1
ATOM 718 C C . ILE A 1 90 ? 3.818 -12.891 3.43 1 98.62 90 ILE A C 1
ATOM 720 O O . ILE A 1 90 ? 3.121 -12.289 4.246 1 98.62 90 ILE A O 1
ATOM 724 N N . LEU A 1 91 ? 3.387 -13.164 2.223 1 98.62 91 LEU A N 1
ATOM 725 C CA . LEU A 1 91 ? 2.107 -12.695 1.703 1 98.62 91 LEU A CA 1
ATOM 726 C C . LEU A 1 91 ? 0.947 -13.375 2.426 1 98.62 91 LEU A C 1
ATOM 728 O O . LEU A 1 91 ? -0.062 -12.734 2.727 1 98.62 91 LEU A O 1
ATOM 732 N N . SER A 1 92 ? 1.123 -14.664 2.699 1 97.81 92 SER A N 1
ATOM 733 C CA . SER A 1 92 ? 0.103 -15.398 3.436 1 97.81 92 SER A CA 1
ATOM 734 C C . SER A 1 92 ? -0.03 -14.883 4.863 1 97.81 92 SER A C 1
ATOM 736 O O . SER A 1 92 ? -1.14 -14.633 5.34 1 97.81 92 SER A O 1
ATOM 738 N N . LYS A 1 93 ? 1.045 -14.641 5.512 1 97.62 93 LYS A N 1
ATOM 739 C CA . LYS A 1 93 ? 1.042 -14.141 6.883 1 97.62 93 LYS A CA 1
ATOM 740 C C . LYS A 1 93 ? 0.464 -12.734 6.953 1 97.62 93 LYS A C 1
ATOM 742 O O . LYS A 1 93 ? -0.168 -12.367 7.945 1 97.62 93 LYS A O 1
ATOM 747 N N . ALA A 1 94 ? 0.609 -11.992 5.887 1 97.44 94 ALA A N 1
ATOM 748 C CA . ALA A 1 94 ? 0.088 -10.625 5.824 1 97.44 94 ALA A CA 1
ATOM 749 C C . ALA A 1 94 ? -1.419 -10.625 5.586 1 97.44 94 ALA A C 1
ATOM 751 O O . ALA A 1 94 ? -2.062 -9.57 5.637 1 97.44 94 ALA A O 1
ATOM 752 N N . GLY A 1 95 ? -1.953 -11.742 5.266 1 95.5 95 GLY A N 1
ATOM 753 C CA . GLY A 1 95 ? -3.393 -11.859 5.094 1 95.5 95 GLY A CA 1
ATOM 754 C C . GLY A 1 95 ? -3.848 -11.625 3.668 1 95.5 95 GLY A C 1
ATOM 755 O O . GLY A 1 95 ? -5.023 -11.336 3.424 1 95.5 95 GLY A O 1
ATOM 756 N N . LEU A 1 96 ? -2.984 -11.758 2.688 1 97.06 96 LEU A N 1
ATOM 757 C CA . LEU A 1 96 ? -3.326 -11.477 1.297 1 97.06 96 LEU A CA 1
ATOM 758 C C . LEU A 1 96 ? -3.664 -12.766 0.549 1 97.06 96 LEU A C 1
ATOM 760 O O . LEU A 1 96 ? -4.402 -12.734 -0.437 1 97.06 96 LEU A O 1
ATOM 764 N N . LEU A 1 97 ? -3.057 -13.852 1.036 1 97.38 97 LEU A N 1
ATOM 765 C CA . LEU A 1 97 ? -3.227 -15.109 0.319 1 97.38 97 LEU A CA 1
ATOM 766 C C . LEU A 1 97 ? -3.852 -16.172 1.222 1 97.38 97 LEU A C 1
ATOM 768 O O . LEU A 1 97 ? -3.719 -16.109 2.445 1 97.38 97 LEU A O 1
ATOM 772 N N . GLU A 1 98 ? -4.484 -17.062 0.615 1 96 98 GLU A N 1
ATOM 773 C CA . GLU A 1 98 ? -4.883 -18.344 1.194 1 96 98 GLU A CA 1
ATOM 774 C C . GLU A 1 98 ? -4.23 -19.516 0.458 1 96 98 GLU A C 1
ATOM 776 O O . GLU A 1 98 ? -3.777 -19.359 -0.678 1 96 98 GLU A O 1
ATOM 781 N N . GLU A 1 99 ? -4.09 -20.547 1.178 1 96 99 GLU A N 1
ATOM 782 C CA . GLU A 1 99 ? -3.496 -21.719 0.56 1 96 99 GLU A CA 1
ATOM 783 C C . GLU A 1 99 ? -4.383 -22.953 0.751 1 96 99 GLU A C 1
ATOM 785 O O . GLU A 1 99 ? -5.121 -23.047 1.732 1 96 99 GLU A O 1
ATOM 790 N N . SER A 1 100 ? -4.383 -23.828 -0.161 1 94.81 100 SER A N 1
ATOM 791 C CA . SER A 1 100 ? -5.082 -25.109 -0.106 1 94.81 100 SER A CA 1
ATOM 792 C C . SER A 1 100 ? -4.191 -26.234 -0.595 1 94.81 100 SER A C 1
ATOM 794 O O . SER A 1 100 ? -3.426 -26.078 -1.547 1 94.81 100 SER A O 1
ATOM 796 N N . LYS A 1 101 ? -4.34 -27.328 0.076 1 95.06 101 LYS A N 1
ATOM 797 C CA . LYS A 1 101 ? -3.559 -28.5 -0.305 1 95.06 101 LYS A CA 1
ATOM 798 C C . LYS A 1 101 ? -4.395 -29.469 -1.136 1 95.06 101 LYS A C 1
ATOM 800 O O . LYS A 1 101 ? -5.535 -29.781 -0.777 1 95.06 101 LYS A O 1
ATOM 805 N N . GLU A 1 102 ? -3.924 -29.875 -2.24 1 92.44 102 GLU A N 1
ATOM 806 C CA . GLU A 1 102 ? -4.508 -30.891 -3.1 1 92.44 102 GLU A CA 1
ATOM 807 C C . GLU A 1 102 ? -3.482 -31.969 -3.463 1 92.44 102 GLU A C 1
ATOM 809 O O . GLU A 1 102 ? -2.717 -31.797 -4.414 1 92.44 102 GLU A O 1
ATOM 814 N N . GLY A 1 103 ? -3.66 -33.094 -2.793 1 93.56 103 GLY A N 1
ATOM 815 C CA . GLY A 1 103 ? -2.629 -34.094 -2.982 1 93.56 103 GLY A CA 1
ATOM 816 C C . GLY A 1 103 ? -1.261 -33.656 -2.506 1 93.56 103 GLY A C 1
ATOM 817 O O . GLY A 1 103 ? -1.102 -33.25 -1.351 1 93.56 103 GLY A O 1
ATOM 818 N N . LYS A 1 104 ? -0.301 -33.688 -3.398 1 93.12 104 LYS A N 1
ATOM 819 C CA . LYS A 1 104 ? 1.068 -33.312 -3.057 1 93.12 104 LYS A CA 1
ATOM 820 C C . LYS A 1 104 ? 1.322 -31.828 -3.33 1 93.12 104 LYS A C 1
ATOM 822 O O . LYS A 1 104 ? 2.393 -31.312 -3.012 1 93.12 104 LYS A O 1
ATOM 827 N N . TRP A 1 105 ? 0.309 -31.172 -3.797 1 91.94 105 TRP A N 1
ATOM 828 C CA . TRP A 1 105 ? 0.521 -29.797 -4.238 1 91.94 105 TRP A CA 1
ATOM 829 C C . TRP A 1 105 ? -0.184 -28.812 -3.311 1 91.94 105 TRP A C 1
ATOM 831 O O . TRP A 1 105 ? -1.265 -29.094 -2.793 1 91.94 105 TRP A O 1
ATOM 841 N N . VAL A 1 106 ? 0.489 -27.672 -3.119 1 95.62 106 VAL A N 1
ATOM 842 C CA . VAL A 1 106 ? -0.107 -26.547 -2.408 1 95.62 106 VAL A CA 1
ATOM 843 C C . VAL A 1 106 ? -0.436 -25.438 -3.395 1 95.62 106 VAL A C 1
ATOM 845 O O . VAL A 1 106 ? 0.422 -25.016 -4.176 1 95.62 106 VAL A O 1
ATOM 848 N N . TYR A 1 107 ? -1.737 -24.984 -3.344 1 95.88 107 TYR A N 1
ATOM 849 C CA . TYR A 1 107 ? -2.188 -23.922 -4.234 1 95.88 107 TYR A CA 1
ATOM 850 C C . TYR A 1 107 ? -2.447 -22.625 -3.459 1 95.88 107 TYR A C 1
ATOM 852 O O . TYR A 1 107 ? -2.969 -22.672 -2.342 1 95.88 107 TYR A O 1
ATOM 860 N N . TYR A 1 108 ? -2.059 -21.594 -4.113 1 97 108 TYR A N 1
ATOM 861 C CA . TYR A 1 108 ? -2.242 -20.266 -3.518 1 97 108 TYR A CA 1
ATOM 862 C C . TYR A 1 108 ? -3.25 -19.453 -4.309 1 97 108 TYR A C 1
ATOM 864 O O . TYR A 1 108 ? -3.285 -19.516 -5.543 1 97 108 TYR A O 1
ATOM 872 N N . TYR A 1 109 ? -4.043 -18.672 -3.598 1 96.06 109 TYR A N 1
ATOM 873 C CA . TYR A 1 109 ? -5.008 -17.781 -4.223 1 96.06 109 TYR A CA 1
ATOM 874 C C . TYR A 1 109 ? -5.305 -16.578 -3.324 1 96.06 109 TYR A C 1
ATOM 876 O O . TYR A 1 109 ? -4.953 -16.578 -2.141 1 96.06 109 TYR A O 1
ATOM 884 N N . ILE A 1 110 ? -5.855 -15.578 -3.91 1 96.31 110 ILE A N 1
ATOM 885 C CA . ILE A 1 110 ? -6.133 -14.352 -3.168 1 96.31 110 ILE A CA 1
ATOM 886 C C . ILE A 1 110 ? -7.203 -14.617 -2.111 1 96.31 110 ILE A C 1
ATOM 888 O O . ILE A 1 110 ? -8.227 -15.242 -2.4 1 96.31 110 ILE A O 1
ATOM 892 N N . LYS A 1 111 ? -6.938 -14.102 -0.922 1 93.5 111 LYS A N 1
ATOM 893 C CA . LYS A 1 111 ? -7.879 -14.281 0.177 1 93.5 111 LYS A CA 1
ATOM 894 C C . LYS A 1 111 ? -9.18 -13.531 -0.09 1 93.5 111 LYS A C 1
ATOM 896 O O . LYS A 1 111 ? -9.164 -12.344 -0.413 1 93.5 111 LYS A O 1
ATOM 901 N N . GLU A 1 112 ? -10.242 -14.281 0.029 1 89.19 112 GLU A N 1
ATOM 902 C CA . GLU A 1 112 ? -11.547 -13.625 0.008 1 89.19 112 GLU A CA 1
ATOM 903 C C . GLU A 1 112 ? -11.82 -12.898 1.322 1 89.19 112 GLU A C 1
ATOM 905 O O . GLU A 1 112 ? -11.5 -13.414 2.398 1 89.19 112 GLU A O 1
ATOM 910 N N . THR A 1 113 ? -12.219 -11.695 1.162 1 87.44 113 THR A N 1
ATOM 911 C CA . THR A 1 113 ? -12.445 -10.914 2.373 1 87.44 113 THR A CA 1
ATOM 912 C C . THR A 1 113 ? -13.539 -9.875 2.15 1 87.44 113 THR A C 1
ATOM 914 O O . THR A 1 113 ? -13.766 -9.438 1.021 1 87.44 113 THR A O 1
ATOM 917 N N . ASP A 1 114 ? -14.195 -9.531 3.301 1 86.25 114 ASP A N 1
ATOM 918 C CA . ASP A 1 114 ? -15.18 -8.453 3.275 1 86.25 114 ASP A CA 1
ATOM 919 C C . ASP A 1 114 ? -14.555 -7.121 3.672 1 86.25 114 ASP A C 1
ATOM 921 O O . ASP A 1 114 ? -15.25 -6.113 3.793 1 86.25 114 ASP A O 1
ATOM 925 N N . SER A 1 115 ? -13.266 -7.188 3.785 1 91.12 115 SER A N 1
ATOM 926 C CA . SER A 1 115 ? -12.562 -5.969 4.168 1 91.12 115 SER A CA 1
ATOM 927 C C . SER A 1 115 ? -12.539 -4.961 3.027 1 91.12 115 SER A C 1
ATOM 929 O O . SER A 1 115 ? -11.984 -5.234 1.958 1 91.12 115 SER A O 1
ATOM 931 N N . GLU A 1 116 ? -13.133 -3.832 3.338 1 91 116 GLU A N 1
ATOM 932 C CA . GLU A 1 116 ? -13.102 -2.76 2.346 1 91 116 GLU A CA 1
ATOM 933 C C . GLU A 1 116 ? -11.672 -2.312 2.066 1 91 116 GLU A C 1
ATOM 935 O O . GLU A 1 116 ? -11.328 -1.992 0.926 1 91 116 GLU A O 1
ATOM 940 N N . PHE A 1 117 ? -10.938 -2.293 3.15 1 94.88 117 PHE A N 1
ATOM 941 C CA . PHE A 1 117 ? -9.539 -1.913 3.002 1 94.88 117 PHE A CA 1
ATOM 942 C C . PHE A 1 117 ? -8.836 -2.803 1.98 1 94.88 117 PHE A C 1
ATOM 944 O O . PHE A 1 117 ? -8.227 -2.305 1.033 1 94.88 117 PHE A O 1
ATOM 951 N N . LEU A 1 118 ? -8.922 -4.039 2.102 1 95.12 118 LEU A N 1
ATOM 952 C CA . LEU A 1 118 ? -8.273 -4.988 1.207 1 95.12 118 LEU A CA 1
ATOM 953 C C . LEU A 1 118 ? -8.867 -4.906 -0.196 1 95.12 118 LEU A C 1
ATOM 955 O O . LEU A 1 118 ? -8.156 -5.102 -1.186 1 95.12 118 LEU A O 1
ATOM 959 N N . SER A 1 119 ? -10.133 -4.652 -0.241 1 94.06 119 SER A N 1
ATOM 960 C CA . SER A 1 119 ? -10.773 -4.5 -1.543 1 94.06 119 SER A CA 1
ATOM 961 C C . SER A 1 119 ? -10.18 -3.33 -2.318 1 94.06 119 SER A C 1
ATOM 963 O O . SER A 1 119 ? -9.914 -3.443 -3.518 1 94.06 119 SER A O 1
ATOM 965 N N . TYR A 1 120 ? -9.984 -2.225 -1.656 1 95.31 120 TYR A N 1
ATOM 966 C CA . TYR A 1 120 ? -9.367 -1.065 -2.297 1 95.31 120 TYR A CA 1
ATOM 967 C C . TYR A 1 120 ? -7.934 -1.366 -2.713 1 95.31 120 TYR A C 1
ATOM 969 O O . TYR A 1 120 ? -7.496 -0.962 -3.793 1 95.31 120 TYR A O 1
ATOM 977 N N . LEU A 1 121 ? -7.199 -2.059 -1.878 1 96.19 121 LEU A N 1
ATOM 978 C CA . LEU A 1 121 ? -5.824 -2.418 -2.211 1 96.19 121 LEU A CA 1
ATOM 979 C C . LEU A 1 121 ? -5.781 -3.324 -3.436 1 96.19 121 LEU A C 1
ATOM 981 O O . LEU A 1 121 ? -4.969 -3.117 -4.34 1 96.19 121 LEU A O 1
ATOM 985 N N . LYS A 1 122 ? -6.66 -4.281 -3.471 1 95.19 122 LYS A N 1
ATOM 986 C CA . LYS A 1 122 ? -6.738 -5.191 -4.613 1 95.19 122 LYS A CA 1
ATOM 987 C C . LYS A 1 122 ? -7.047 -4.43 -5.898 1 95.19 122 LYS A C 1
ATOM 989 O O . LYS A 1 122 ? -6.465 -4.711 -6.945 1 95.19 122 LYS A O 1
ATOM 994 N N . LYS A 1 123 ? -7.941 -3.527 -5.789 1 94.88 123 LYS A N 1
ATOM 995 C CA . LYS A 1 123 ? -8.289 -2.717 -6.949 1 94.88 123 LYS A CA 1
ATOM 996 C C . LYS A 1 123 ? -7.102 -1.883 -7.418 1 94.88 123 LYS A C 1
ATOM 998 O O . LYS A 1 123 ? -6.844 -1.779 -8.617 1 94.88 123 LYS A O 1
ATOM 1003 N N . ALA A 1 124 ? -6.406 -1.291 -6.469 1 96.19 124 ALA A N 1
ATOM 1004 C CA . ALA A 1 124 ? -5.227 -0.505 -6.809 1 96.19 124 ALA A CA 1
ATOM 1005 C C . ALA A 1 124 ? -4.207 -1.35 -7.57 1 96.19 124 ALA A C 1
ATOM 1007 O O . ALA A 1 124 ? -3.691 -0.93 -8.609 1 96.19 124 ALA A O 1
ATOM 1008 N N . ILE A 1 125 ? -3.998 -2.547 -7.117 1 96.88 125 ILE A N 1
ATOM 1009 C CA . ILE A 1 125 ? -2.973 -3.408 -7.699 1 96.88 125 ILE A CA 1
ATOM 1010 C C . ILE A 1 125 ? -3.449 -3.939 -9.047 1 96.88 125 ILE A C 1
ATOM 1012 O O . ILE A 1 125 ? -2.652 -4.09 -9.977 1 96.88 125 ILE A O 1
ATOM 1016 N N . SER A 1 126 ? -4.727 -4.211 -9.18 1 94.19 126 SER A N 1
ATOM 1017 C CA . SER A 1 126 ? -5.293 -4.789 -10.398 1 94.19 126 SER A CA 1
ATOM 1018 C C . SER A 1 126 ? -5.113 -3.857 -11.594 1 94.19 126 SER A C 1
ATOM 1020 O O . SER A 1 126 ? -5.098 -4.305 -12.742 1 94.19 126 SER A O 1
ATOM 1022 N N . ILE A 1 127 ? -4.957 -2.555 -11.281 1 91.5 127 ILE A N 1
ATOM 1023 C CA . ILE A 1 127 ? -4.965 -1.593 -12.375 1 91.5 127 ILE A CA 1
ATOM 1024 C C . ILE A 1 127 ? -3.531 -1.254 -12.781 1 91.5 127 ILE A C 1
ATOM 1026 O O . ILE A 1 127 ? -3.307 -0.453 -13.688 1 91.5 127 ILE A O 1
ATOM 1030 N N . LEU A 1 128 ? -2.59 -1.812 -12.07 1 94.12 128 LEU A N 1
ATOM 1031 C CA . LEU A 1 128 ? -1.213 -1.603 -12.508 1 94.12 128 LEU A CA 1
ATOM 1032 C C . LEU A 1 128 ? -1.035 -2.014 -13.969 1 94.12 128 LEU A C 1
ATOM 1034 O O . LEU A 1 128 ? -1.698 -2.939 -14.438 1 94.12 128 LEU A O 1
ATOM 1038 N N . PRO A 1 129 ? -0.163 -1.373 -14.625 1 91.38 129 PRO A N 1
ATOM 1039 C CA . PRO A 1 129 ? -0.104 -1.536 -16.078 1 91.38 129 PRO A CA 1
ATOM 1040 C C . PRO A 1 129 ? 0.333 -2.938 -16.5 1 91.38 129 PRO A C 1
ATOM 1042 O O . PRO A 1 129 ? 1.383 -3.418 -16.062 1 91.38 129 PRO A O 1
ATOM 1045 N N . GLU A 1 130 ? -0.378 -3.467 -17.422 1 91.5 130 GLU A N 1
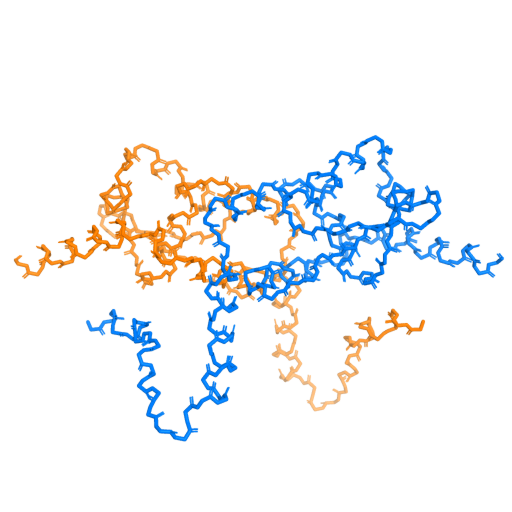ATOM 1046 C CA . GLU A 1 130 ? -0.121 -4.812 -17.922 1 91.5 130 GLU A CA 1
ATOM 1047 C C . GLU A 1 130 ? 1.184 -4.867 -18.703 1 91.5 130 GLU A C 1
ATOM 1049 O O . GLU A 1 130 ? 1.853 -5.902 -18.75 1 91.5 130 GLU A O 1
ATOM 1054 N N . LYS A 1 131 ? 1.494 -3.709 -19.266 1 92.44 131 LYS A N 1
ATOM 1055 C CA . LYS A 1 131 ? 2.693 -3.67 -20.109 1 92.44 131 LYS A CA 1
ATOM 1056 C C . LYS A 1 131 ? 3.938 -4.027 -19.297 1 92.44 131 LYS A C 1
ATOM 1058 O O . LYS A 1 131 ? 4.906 -4.559 -19.844 1 92.44 131 LYS A O 1
ATOM 1063 N N . GLU A 1 132 ? 3.889 -3.762 -18.016 1 94.38 132 GLU A N 1
ATOM 1064 C CA . GLU A 1 132 ? 5.031 -4.055 -17.156 1 94.38 132 GLU A CA 1
ATOM 1065 C C . GLU A 1 132 ? 5.039 -5.52 -16.719 1 94.38 132 GLU A C 1
ATOM 1067 O O . GLU A 1 132 ? 6.004 -5.988 -16.109 1 94.38 132 GLU A O 1
ATOM 1072 N N . MET A 1 133 ? 4.004 -6.191 -17.094 1 94.94 133 MET A N 1
ATOM 1073 C CA . MET A 1 133 ? 3.879 -7.613 -16.797 1 94.94 133 MET A CA 1
ATOM 1074 C C . MET A 1 133 ? 3.857 -8.438 -18.078 1 94.94 133 MET A C 1
ATOM 1076 O O . MET A 1 133 ? 3.41 -9.586 -18.078 1 94.94 133 MET A O 1
ATOM 1080 N N . ALA A 1 134 ? 4.309 -7.875 -19.141 1 94.5 134 ALA A N 1
ATOM 1081 C CA . ALA A 1 134 ? 4.191 -8.484 -20.469 1 94.5 134 ALA A CA 1
ATOM 1082 C C . ALA A 1 134 ? 4.91 -9.828 -20.516 1 94.5 134 ALA A C 1
ATOM 1084 O O . ALA A 1 134 ? 4.383 -10.805 -21.062 1 94.5 134 ALA A O 1
ATOM 1085 N N . ILE A 1 135 ? 6.09 -9.859 -19.969 1 95.19 135 ILE A N 1
ATOM 1086 C CA . ILE A 1 135 ? 6.895 -11.078 -19.984 1 95.19 135 ILE A CA 1
ATOM 1087 C C . ILE A 1 135 ? 6.191 -12.172 -19.172 1 95.19 135 ILE A C 1
ATOM 1089 O O . ILE A 1 135 ? 6.098 -13.312 -19.625 1 95.19 135 ILE A O 1
ATOM 1093 N N . GLU A 1 136 ? 5.734 -11.797 -17.984 1 94.19 136 GLU A N 1
ATOM 1094 C CA . GLU A 1 136 ? 5.035 -12.75 -17.125 1 94.19 136 GLU A CA 1
ATOM 1095 C C . GLU A 1 136 ? 3.76 -13.258 -17.797 1 94.19 136 GLU A C 1
ATOM 1097 O O . GLU A 1 136 ? 3.441 -14.445 -17.719 1 94.19 136 GLU A O 1
ATOM 1102 N N . ILE A 1 137 ? 3.09 -12.406 -18.453 1 92.69 137 ILE A N 1
ATOM 1103 C CA . ILE A 1 137 ? 1.863 -12.781 -19.156 1 92.69 137 ILE A CA 1
ATOM 1104 C C . ILE A 1 137 ? 2.182 -13.766 -20.281 1 92.69 137 ILE A C 1
ATOM 1106 O O . ILE A 1 137 ? 1.478 -14.758 -20.453 1 92.69 137 ILE A O 1
ATOM 1110 N N . GLU A 1 1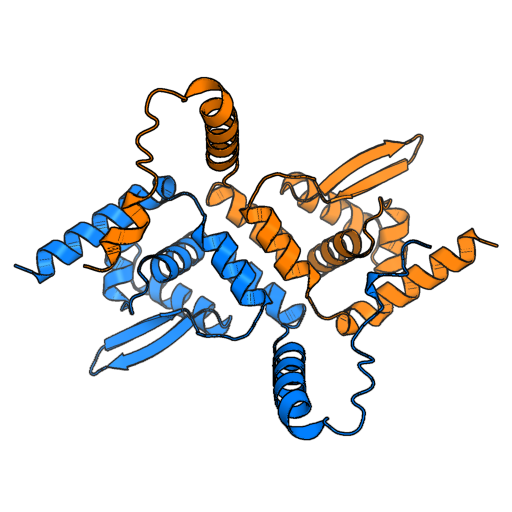38 ? 3.205 -13.461 -20.953 1 93.56 138 GLU A N 1
ATOM 1111 C CA . GLU A 1 138 ? 3.635 -14.344 -22.047 1 93.56 138 GLU A CA 1
ATOM 1112 C C . GLU A 1 138 ? 3.992 -15.727 -21.516 1 93.56 138 GLU A C 1
ATOM 1114 O O . GLU A 1 138 ? 3.605 -16.75 -22.094 1 93.56 138 GLU A O 1
ATOM 1119 N N . ARG A 1 139 ? 4.68 -15.742 -20.484 1 93 139 ARG A N 1
ATOM 1120 C CA . ARG A 1 139 ? 5.078 -17.016 -19.891 1 93 139 ARG A CA 1
ATOM 1121 C C . ARG A 1 139 ? 3.865 -17.797 -19.406 1 93 139 ARG A C 1
ATOM 1123 O O . ARG A 1 139 ? 3.834 -19.031 -19.5 1 93 139 ARG A O 1
ATOM 1130 N N . CYS A 1 140 ? 2.914 -17.109 -18.875 1 89.31 140 CYS A N 1
ATOM 1131 C CA . CYS A 1 140 ? 1.669 -17.75 -18.469 1 89.31 140 CYS A CA 1
ATOM 1132 C C . CYS A 1 140 ? 0.966 -18.391 -19.656 1 89.31 140 CYS A C 1
ATOM 1134 O O . CYS A 1 140 ? 0.483 -19.516 -19.578 1 89.31 140 CYS A O 1
ATOM 1136 N N . GLN A 1 141 ? 0.97 -17.672 -20.703 1 87 141 GLN A N 1
ATOM 1137 C CA . GLN A 1 141 ? 0.305 -18.156 -21.906 1 87 141 GLN A CA 1
ATOM 1138 C C . GLN A 1 141 ? 1.003 -19.391 -22.453 1 87 141 GLN A C 1
ATOM 1140 O O . GLN A 1 141 ? 0.346 -20.328 -22.922 1 87 141 GLN A O 1
ATOM 1145 N N . GLN A 1 142 ? 2.24 -19.391 -22.438 1 88.62 142 GLN A N 1
ATOM 1146 C CA . GLN A 1 142 ? 3.018 -20.531 -22.922 1 88.62 142 GLN A CA 1
ATOM 1147 C C . GLN A 1 142 ? 2.725 -21.781 -22.109 1 88.62 142 GLN A C 1
ATOM 1149 O O . GLN A 1 142 ? 2.641 -22.891 -22.656 1 88.62 142 GLN A O 1
ATOM 1154 N N . LYS A 1 143 ? 2.574 -21.625 -20.875 1 82.94 143 LYS A N 1
ATOM 1155 C CA . LYS A 1 143 ? 2.279 -22.734 -19.984 1 82.94 143 LYS A CA 1
ATOM 1156 C C . LYS A 1 143 ? 0.883 -23.297 -20.25 1 82.94 143 LYS A C 1
ATOM 1158 O O . LYS A 1 143 ? 0.671 -24.516 -20.188 1 82.94 143 LYS A O 1
ATOM 1163 N N . LEU A 1 144 ? -0.04 -22.406 -20.484 1 78.12 144 LEU A N 1
ATOM 1164 C CA . LEU A 1 144 ? -1.409 -22.812 -20.781 1 78.12 144 LEU A CA 1
ATOM 1165 C C . LEU A 1 144 ? -1.477 -23.609 -22.078 1 78.12 144 LEU A C 1
ATOM 1167 O O . LEU A 1 144 ? -2.209 -24.594 -22.172 1 78.12 144 LEU A O 1
ATOM 1171 N N . LEU A 1 145 ? -0.7 -23.219 -22.938 1 81.5 145 LEU A N 1
ATOM 1172 C CA . LEU A 1 145 ? -0.647 -23.875 -24.234 1 81.5 145 LEU A CA 1
ATOM 1173 C C . LEU A 1 145 ? 0.012 -25.25 -24.109 1 81.5 145 LEU A C 1
ATOM 1175 O O . LEU A 1 145 ? -0.418 -26.203 -24.766 1 81.5 145 LEU A O 1
ATOM 1179 N N . ALA A 1 146 ? 0.924 -25.375 -23.25 1 78.06 146 ALA A N 1
ATOM 1180 C CA . ALA A 1 146 ? 1.646 -26.641 -23.062 1 78.06 146 ALA A CA 1
ATOM 1181 C C . ALA A 1 146 ? 0.786 -27.656 -22.328 1 78.06 146 ALA A C 1
ATOM 1183 O O . ALA A 1 146 ? 0.962 -28.875 -22.516 1 78.06 146 ALA A O 1
ATOM 1184 N N . ARG A 1 147 ? -0.095 -27.297 -21.516 1 68.5 147 ARG A N 1
ATOM 1185 C CA . ARG A 1 147 ? -1.004 -28.203 -20.812 1 68.5 147 ARG A CA 1
ATOM 1186 C C . ARG A 1 147 ? -2.021 -28.797 -21.781 1 68.5 147 ARG A C 1
ATOM 1188 O O . ARG A 1 147 ? -2.488 -29.922 -21.578 1 68.5 147 ARG A O 1
ATOM 1195 N N . LYS A 1 148 ? -2.459 -28.125 -22.781 1 64.75 148 LYS A N 1
ATOM 1196 C CA . LYS A 1 148 ? -3.467 -28.562 -23.75 1 64.75 148 LYS A CA 1
ATOM 1197 C C . LYS A 1 148 ? -2.871 -29.531 -24.766 1 64.75 148 LYS A C 1
ATOM 1199 O O . LYS A 1 148 ? -3.592 -30.328 -25.359 1 64.75 148 LYS A O 1
ATOM 1204 N N . SER A 1 149 ? -1.611 -29.531 -24.859 1 57.53 149 SER A N 1
ATOM 1205 C CA . SER A 1 149 ? -1.043 -30.516 -25.766 1 57.53 149 SER A CA 1
ATOM 1206 C C . SER A 1 149 ? -0.814 -31.859 -25.062 1 57.53 149 SER A C 1
ATOM 1208 O O . SER A 1 149 ? -0.517 -31.891 -23.859 1 57.53 149 SER A O 1
ATOM 1210 N N . MET B 1 1 ? -11.547 -20 -21.375 1 21.73 1 MET B N 1
ATOM 1211 C CA . MET B 1 1 ? -12.602 -19.188 -21.969 1 21.73 1 MET B CA 1
ATOM 1212 C C . MET B 1 1 ? -12.703 -17.844 -21.266 1 21.73 1 MET B C 1
ATOM 1214 O O . MET B 1 1 ? -13.148 -16.859 -21.859 1 21.73 1 MET B O 1
ATOM 1218 N N . PHE B 1 2 ? -12.336 -17.812 -19.922 1 25.09 2 PHE B N 1
ATOM 1219 C CA . PHE B 1 2 ? -12.641 -16.719 -19.031 1 25.09 2 PHE B CA 1
ATOM 1220 C C . PHE B 1 2 ? -11.625 -15.586 -19.188 1 25.09 2 PHE B C 1
ATOM 1222 O O . PHE B 1 2 ? -11.828 -14.477 -18.688 1 25.09 2 PHE B O 1
ATOM 1229 N N . VAL B 1 3 ? -10.414 -15.859 -19.734 1 30.38 3 VAL B N 1
ATOM 1230 C CA . VAL B 1 3 ? -9.406 -14.812 -19.891 1 30.38 3 VAL B CA 1
ATOM 1231 C C . VAL B 1 3 ? -9.844 -13.836 -20.984 1 30.38 3 VAL B C 1
ATOM 1233 O O . VAL B 1 3 ? -9.109 -12.898 -21.312 1 30.38 3 VAL B O 1
ATOM 1236 N N . LYS B 1 4 ? -10.836 -14.281 -21.766 1 31.44 4 LYS B N 1
ATOM 1237 C CA . LYS B 1 4 ? -11.219 -13.531 -22.953 1 31.44 4 LYS B CA 1
ATOM 1238 C C . LYS B 1 4 ? -11.727 -12.141 -22.594 1 31.44 4 LYS B C 1
ATOM 1240 O O . LYS B 1 4 ? -11.641 -11.211 -23.406 1 31.44 4 LYS B O 1
ATOM 1245 N N . HIS B 1 5 ? -12.547 -12.148 -21.547 1 30.91 5 HIS B N 1
ATOM 1246 C CA . HIS B 1 5 ? -13.414 -10.984 -21.609 1 30.91 5 HIS B CA 1
ATOM 1247 C C . HIS B 1 5 ? -12.617 -9.695 -21.453 1 30.91 5 HIS B C 1
ATOM 1249 O O . HIS B 1 5 ? -12.914 -8.688 -22.094 1 30.91 5 HIS B O 1
ATOM 1255 N N . MET B 1 6 ? -11.805 -9.703 -20.312 1 33.09 6 MET B N 1
ATOM 1256 C CA . MET B 1 6 ? -11.445 -8.336 -19.953 1 33.09 6 MET B CA 1
ATOM 1257 C C . MET B 1 6 ? -10.484 -7.742 -20.984 1 33.09 6 MET B C 1
ATOM 1259 O O . MET B 1 6 ? -10.172 -6.551 -20.922 1 33.09 6 MET B O 1
ATOM 1263 N N . TRP B 1 7 ? -9.852 -8.664 -21.75 1 33.09 7 TRP B N 1
ATOM 1264 C CA . TRP B 1 7 ? -8.867 -8.055 -22.625 1 33.09 7 TRP B CA 1
ATOM 1265 C C . TRP B 1 7 ? -9.547 -7.27 -23.75 1 33.09 7 TRP B C 1
ATOM 1267 O O . TRP B 1 7 ? -8.938 -6.383 -24.344 1 33.09 7 TRP B O 1
ATOM 1277 N N . ASN B 1 8 ? -10.695 -7.812 -24.156 1 32.31 8 ASN B N 1
ATOM 1278 C CA . ASN B 1 8 ? -11.281 -7.289 -25.391 1 32.31 8 ASN B CA 1
ATOM 1279 C C . ASN B 1 8 ? -11.766 -5.852 -25.219 1 32.31 8 ASN B C 1
ATOM 1281 O O . ASN B 1 8 ? -12.367 -5.277 -26.125 1 32.31 8 ASN B O 1
ATOM 1285 N N . SER B 1 9 ? -12.008 -5.434 -24.047 1 30.69 9 SER B N 1
ATOM 1286 C CA . SER B 1 9 ? -12.906 -4.285 -24.016 1 30.69 9 SER B CA 1
ATOM 1287 C C . SER B 1 9 ? -12.281 -3.07 -24.688 1 30.69 9 SER B C 1
ATOM 1289 O O . SER B 1 9 ? -12.961 -2.074 -24.938 1 30.69 9 SER B O 1
ATOM 1291 N N . ALA B 1 10 ? -11 -2.814 -24.516 1 32.06 10 ALA B N 1
ATOM 1292 C CA . ALA B 1 10 ? -10.688 -1.457 -24.953 1 32.06 10 ALA B CA 1
ATOM 1293 C C . ALA B 1 10 ? -10.797 -1.334 -26.469 1 32.06 10 ALA B C 1
ATOM 1295 O O . ALA B 1 10 ? -10.422 -0.309 -27.047 1 32.06 10 ALA B O 1
ATOM 1296 N N . TYR B 1 11 ? -11.086 -2.436 -27.188 1 31.23 11 TYR B N 1
ATOM 1297 C CA . TYR B 1 11 ? -11.141 -2.125 -28.625 1 31.23 11 TYR B CA 1
ATOM 1298 C C . TYR B 1 11 ? -12.391 -1.316 -28.953 1 31.23 11 TYR B C 1
ATOM 1300 O O . TYR B 1 11 ? -13.469 -1.882 -29.156 1 31.23 11 TYR B O 1
ATOM 1308 N N . VAL B 1 12 ? -12.812 -0.363 -28.141 1 32.44 12 VAL B N 1
ATOM 1309 C CA . VAL B 1 12 ? -13.867 0.526 -28.625 1 32.44 12 VAL B CA 1
ATOM 1310 C C . VAL B 1 12 ? -13.531 1.003 -30.031 1 32.44 12 VAL B C 1
ATOM 1312 O O . VAL B 1 12 ? -12.461 1.568 -30.266 1 32.44 12 VAL B O 1
ATOM 1315 N N . VAL B 1 13 ? -14.141 0.438 -31.016 1 30.94 13 VAL B N 1
ATOM 1316 C CA . VAL B 1 13 ? -14.305 0.896 -32.406 1 30.94 13 VAL B CA 1
ATOM 1317 C C . VAL B 1 13 ? -14.805 2.338 -32.406 1 30.94 13 VAL B C 1
ATOM 1319 O O . VAL B 1 13 ? -15.938 2.607 -31.984 1 30.94 13 VAL B O 1
ATOM 1322 N N . LEU B 1 14 ? -14.047 3.387 -32.156 1 34.62 14 LEU B N 1
ATOM 1323 C CA . LEU B 1 14 ? -14.312 4.812 -32.312 1 34.62 14 LEU B CA 1
ATOM 1324 C C . LEU B 1 14 ? -14.773 5.113 -33.75 1 34.62 14 LEU B C 1
ATOM 1326 O O . LEU B 1 14 ? -13.977 5.094 -34.688 1 34.62 14 LEU B O 1
ATOM 1330 N N . GLY B 1 15 ? -15.906 4.676 -34.25 1 31.42 15 GLY B N 1
ATOM 1331 C CA . GLY B 1 15 ? -16.453 5.254 -35.469 1 31.42 15 GLY B CA 1
ATOM 1332 C C . GLY B 1 15 ? -16.5 6.77 -35.438 1 31.42 15 GLY B C 1
ATOM 1333 O O . GLY B 1 15 ? -16.156 7.387 -34.438 1 31.42 15 GLY B O 1
ATOM 1334 N N . SER B 1 16 ? -17.438 7.578 -36.438 1 35.78 16 SER B N 1
ATOM 1335 C CA . SER B 1 16 ? -17.625 8.891 -37.031 1 35.78 16 SER B CA 1
ATOM 1336 C C . SER B 1 16 ? -17.938 9.945 -36 1 35.78 16 SER B C 1
ATOM 1338 O O . SER B 1 16 ? -17.781 11.141 -36.25 1 35.78 16 SER B O 1
ATOM 1340 N N . ILE B 1 17 ? -19.141 9.969 -35.25 1 39.84 17 ILE B N 1
ATOM 1341 C CA . ILE B 1 17 ? -19.625 11.016 -34.344 1 39.84 17 ILE B CA 1
ATOM 1342 C C . ILE B 1 17 ? -18.578 11.328 -33.281 1 39.84 17 ILE B C 1
ATOM 1344 O O . ILE B 1 17 ? -18.797 11.086 -32.094 1 39.84 17 ILE B O 1
ATOM 1348 N N . GLY B 1 18 ? -17.203 11.125 -33.375 1 38.12 18 GLY B N 1
ATOM 1349 C CA . GLY B 1 18 ? -15.914 10.578 -33 1 38.12 18 GLY B CA 1
ATOM 1350 C C . GLY B 1 18 ? -14.992 11.609 -32.344 1 38.12 18 GLY B C 1
ATOM 1351 O O . GLY B 1 18 ? -13.906 11.266 -31.906 1 38.12 18 GLY B O 1
ATOM 1352 N N . ASN B 1 19 ? -15.016 12.852 -32.594 1 46.25 19 ASN B N 1
ATOM 1353 C CA . ASN B 1 19 ? -13.883 13.742 -32.344 1 46.25 19 ASN B CA 1
ATOM 1354 C C . ASN B 1 19 ? -13.781 14.133 -30.891 1 46.25 19 ASN B C 1
ATOM 1356 O O . ASN B 1 19 ? -12.695 14.086 -30.297 1 46.25 19 ASN B O 1
ATOM 1360 N N . ILE B 1 20 ? -14.828 14.945 -30.391 1 46.38 20 ILE B N 1
ATOM 1361 C CA . ILE B 1 20 ? -14.734 15.516 -29.062 1 46.38 20 ILE B CA 1
ATOM 1362 C C . ILE B 1 20 ? -14.789 14.398 -28.016 1 46.38 20 ILE B C 1
ATOM 1364 O O . ILE B 1 20 ? -14 14.383 -27.062 1 46.38 20 ILE B O 1
ATOM 1368 N N . GLU B 1 21 ? -15.852 13.523 -28.078 1 46.69 21 GLU B N 1
ATOM 1369 C CA . GLU B 1 21 ? -15.922 12.391 -27.172 1 46.69 21 GLU B CA 1
ATOM 1370 C C . GLU B 1 21 ? -14.664 11.531 -27.25 1 46.69 21 GLU B C 1
ATOM 1372 O O . GLU B 1 21 ? -14.211 10.977 -26.25 1 46.69 21 GLU B O 1
ATOM 1377 N N . ASN B 1 22 ? -14.102 11.508 -28.359 1 51.16 22 ASN B N 1
ATOM 1378 C CA . ASN B 1 22 ? -12.82 10.812 -28.5 1 51.16 22 ASN B CA 1
ATOM 1379 C C . ASN B 1 22 ? -11.711 11.547 -27.766 1 51.16 22 ASN B C 1
ATOM 1381 O O . ASN B 1 22 ? -10.852 10.906 -27.141 1 51.16 22 ASN B O 1
ATOM 1385 N N . SER B 1 23 ? -11.891 12.953 -27.906 1 52.75 23 SER B N 1
ATOM 1386 C CA . SER B 1 23 ? -10.875 13.711 -27.172 1 52.75 23 SER B CA 1
ATOM 1387 C C . SER B 1 23 ? -11.008 13.484 -25.672 1 52.75 23 SER B C 1
ATOM 1389 O O . SER B 1 23 ? -10 13.344 -24.969 1 52.75 23 SER B O 1
ATOM 1391 N N . ILE B 1 24 ? -12.188 13.609 -25.188 1 50.03 24 ILE B N 1
ATOM 1392 C CA . ILE B 1 24 ? -12.398 13.344 -23.781 1 50.03 24 ILE B CA 1
ATOM 1393 C C . ILE B 1 24 ? -12.062 11.883 -23.469 1 50.03 24 ILE B C 1
ATOM 1395 O O . ILE B 1 24 ? -11.422 11.586 -22.469 1 50.03 24 ILE B O 1
ATOM 1399 N N . TYR B 1 25 ? -12.547 10.984 -24.297 1 51.53 25 TYR B N 1
ATOM 1400 C CA . TYR B 1 25 ? -12.188 9.578 -24.141 1 51.53 25 TYR B CA 1
ATOM 1401 C C . TYR B 1 25 ? -10.68 9.383 -24.25 1 51.53 25 TYR B C 1
ATOM 1403 O O . TYR B 1 25 ? -10.086 8.625 -23.484 1 51.53 25 TYR B O 1
ATOM 1411 N N . LEU B 1 26 ? -10.164 10.102 -25.234 1 49.03 26 LEU B N 1
ATOM 1412 C CA . LEU B 1 26 ? -8.719 10.023 -25.359 1 49.03 26 LEU B CA 1
ATOM 1413 C C . LEU B 1 26 ? -8.031 10.664 -24.156 1 49.03 26 LEU B C 1
ATOM 1415 O O . LEU B 1 26 ? -7.039 10.133 -23.641 1 49.03 26 LEU B O 1
ATOM 1419 N N . LYS B 1 27 ? -8.414 11.828 -23.922 1 50.53 27 LYS B N 1
ATOM 1420 C CA . LYS B 1 27 ? -7.84 12.43 -22.719 1 50.53 27 LYS B CA 1
ATOM 1421 C C . LYS B 1 27 ? -8.055 11.531 -21.5 1 50.53 27 LYS B C 1
ATOM 1423 O O . LYS B 1 27 ? -7.152 11.359 -20.688 1 50.53 27 LYS B O 1
ATOM 1428 N N . SER B 1 28 ? -9.359 11.055 -21.453 1 51.94 28 SER B N 1
ATOM 1429 C CA . SER B 1 28 ? -9.625 10.125 -20.359 1 51.94 28 SER B CA 1
ATOM 1430 C C . SER B 1 28 ? -8.758 8.875 -20.469 1 51.94 28 SER B C 1
ATOM 1432 O O . SER B 1 28 ? -8.266 8.359 -19.469 1 51.94 28 SER B O 1
ATOM 1434 N N . TYR B 1 29 ? -8.688 8.477 -21.734 1 50.75 29 TYR B N 1
ATOM 1435 C CA . TYR B 1 29 ? -7.812 7.344 -22.016 1 50.75 29 TYR B CA 1
ATOM 1436 C C . TYR B 1 29 ? -6.355 7.703 -21.75 1 50.75 29 TYR B C 1
ATOM 1438 O O . TYR B 1 29 ? -5.598 6.895 -21.203 1 50.75 29 TYR B O 1
ATOM 1446 N N . LEU B 1 30 ? -5.926 8.797 -22.344 1 50.03 30 LEU B N 1
ATOM 1447 C CA . LEU B 1 30 ? -4.543 9.227 -22.141 1 50.03 30 LEU B CA 1
ATOM 1448 C C . LEU B 1 30 ? -4.273 9.508 -20.672 1 50.03 30 LEU B C 1
ATOM 1450 O O . LEU B 1 30 ? -3.186 9.203 -20.172 1 50.03 30 LEU B O 1
ATOM 1454 N N . VAL B 1 31 ? -5.168 10.211 -20.109 1 51.5 31 VAL B N 1
ATOM 1455 C CA . VAL B 1 31 ? -5.035 10.461 -18.688 1 51.5 31 VAL B CA 1
ATOM 1456 C C . VAL B 1 31 ? -5.008 9.141 -17.922 1 51.5 31 VAL B C 1
ATOM 1458 O O . VAL B 1 31 ? -4.254 8.992 -16.953 1 51.5 31 VAL B O 1
ATOM 1461 N N . THR B 1 32 ? -5.898 8.156 -18.375 1 52.88 32 THR B N 1
ATOM 1462 C CA . THR B 1 32 ? -5.883 6.863 -17.719 1 52.88 32 THR B CA 1
ATOM 1463 C C . THR B 1 32 ? -4.543 6.16 -17.922 1 52.88 32 THR B C 1
ATOM 1465 O O . THR B 1 32 ? -4.023 5.52 -17.016 1 52.88 32 THR B O 1
ATOM 1468 N N . VAL B 1 33 ? -4.102 6.152 -19.234 1 51.59 33 VAL B N 1
ATOM 1469 C CA . VAL B 1 33 ? -2.857 5.465 -19.578 1 51.59 33 VAL B CA 1
ATOM 1470 C C . VAL B 1 33 ? -1.685 6.145 -18.875 1 51.59 33 VAL B C 1
ATOM 1472 O O . VAL B 1 33 ? -0.783 5.473 -18.375 1 51.59 33 VAL B O 1
ATOM 1475 N N . GLU B 1 34 ? -1.555 7.406 -19.203 1 53.34 34 GLU B N 1
ATOM 1476 C CA . GLU B 1 34 ? -0.457 8.164 -18.609 1 53.34 34 GLU B CA 1
ATOM 1477 C C . GLU B 1 34 ? -0.562 8.188 -17.094 1 53.34 34 GLU B C 1
ATOM 1479 O O . GLU B 1 34 ? 0.45 8.281 -16.391 1 53.34 34 GLU B O 1
ATOM 1484 N N . SER B 1 35 ? -1.799 7.785 -16.531 1 67.12 35 SER B N 1
ATOM 1485 C CA . SER B 1 35 ? -2.057 8.07 -15.133 1 67.12 35 SER B CA 1
ATOM 1486 C C . SER B 1 35 ? -1.933 6.812 -14.281 1 67.12 35 SER B C 1
ATOM 1488 O O . SER B 1 35 ? -2.191 6.844 -13.07 1 67.12 35 SER B O 1
ATOM 1490 N N . MET B 1 36 ? -1.462 5.816 -15.078 1 76.38 36 MET B N 1
ATOM 1491 C CA . MET B 1 36 ? -1.309 4.621 -14.25 1 76.38 36 MET B CA 1
ATOM 1492 C C . MET B 1 36 ? 0.091 4.551 -13.648 1 76.38 36 MET B C 1
ATOM 1494 O O . MET B 1 36 ? 1.085 4.719 -14.359 1 76.38 36 MET B O 1
ATOM 1498 N N . PRO B 1 37 ? 0.15 4.238 -12.438 1 88.44 37 PRO B N 1
ATOM 1499 C CA . PRO B 1 37 ? 1.485 4.148 -11.836 1 88.44 37 PRO B CA 1
ATOM 1500 C C . PRO B 1 37 ? 2.27 2.932 -12.328 1 88.44 37 PRO B C 1
ATOM 1502 O O . PRO B 1 37 ? 1.675 1.903 -12.664 1 88.44 37 PRO B O 1
ATOM 1505 N N . SER B 1 38 ? 3.574 3.154 -12.492 1 93.75 38 SER B N 1
ATOM 1506 C CA . SER B 1 38 ? 4.426 2.002 -12.758 1 93.75 38 SER B CA 1
ATOM 1507 C C . SER B 1 38 ? 4.523 1.091 -11.539 1 93.75 38 SER B C 1
ATOM 1509 O O . SER B 1 38 ? 4.207 1.506 -10.422 1 93.75 38 SER B O 1
ATOM 1511 N N . ILE B 1 39 ? 4.961 -0.133 -11.734 1 95.44 39 ILE B N 1
ATOM 1512 C CA . ILE B 1 39 ? 5.191 -1.064 -10.633 1 95.44 39 ILE B CA 1
ATOM 1513 C C . ILE B 1 39 ? 6.25 -0.497 -9.688 1 95.44 39 ILE B C 1
ATOM 1515 O O . ILE B 1 39 ? 6.078 -0.522 -8.469 1 95.44 39 ILE B O 1
ATOM 1519 N N . GLN B 1 40 ? 7.254 0.111 -10.266 1 96.06 40 GLN B N 1
ATOM 1520 C CA . GLN B 1 40 ? 8.328 0.677 -9.453 1 96.06 40 GLN B CA 1
ATOM 1521 C C . GLN B 1 40 ? 7.816 1.833 -8.602 1 96.06 40 GLN B C 1
ATOM 1523 O O . GLN B 1 40 ? 8.141 1.93 -7.414 1 96.06 40 GLN B O 1
ATOM 1528 N N . SER B 1 41 ? 7.047 2.719 -9.195 1 95.75 41 SER B N 1
ATOM 1529 C CA . SER B 1 41 ? 6.504 3.84 -8.438 1 95.75 41 SER B CA 1
ATOM 1530 C C . SER B 1 41 ? 5.539 3.361 -7.363 1 95.75 41 SER B C 1
ATOM 1532 O O . SER B 1 41 ? 5.449 3.961 -6.289 1 95.75 41 SER B O 1
ATOM 1534 N N . SER B 1 42 ? 4.824 2.291 -7.66 1 97.38 42 SER B N 1
ATOM 1535 C CA . SER B 1 42 ? 3.902 1.736 -6.676 1 97.38 42 SER B CA 1
ATOM 1536 C C . SER B 1 42 ? 4.652 1.164 -5.477 1 97.38 42 SER B C 1
ATOM 1538 O O . SER B 1 42 ? 4.211 1.306 -4.336 1 97.38 42 SER B O 1
ATOM 1540 N N . ILE B 1 43 ? 5.793 0.576 -5.719 1 97.88 43 ILE B N 1
ATOM 1541 C CA . ILE B 1 43 ? 6.629 0.035 -4.652 1 97.88 43 ILE B CA 1
ATOM 1542 C C . ILE B 1 43 ? 7.109 1.168 -3.748 1 97.88 43 ILE B C 1
ATOM 1544 O O . ILE B 1 43 ? 7.09 1.042 -2.521 1 97.88 43 ILE B O 1
ATOM 1548 N N . ILE B 1 44 ? 7.473 2.248 -4.359 1 97.81 44 ILE B N 1
ATOM 1549 C CA . ILE B 1 44 ? 7.91 3.42 -3.613 1 97.81 44 ILE B CA 1
ATOM 1550 C C . ILE B 1 44 ? 6.777 3.914 -2.717 1 97.81 44 ILE B C 1
ATOM 1552 O O . ILE B 1 44 ? 7 4.258 -1.554 1 97.81 44 ILE B O 1
ATOM 1556 N N . LEU B 1 45 ? 5.637 3.9 -3.213 1 98.06 45 LEU B N 1
ATOM 1557 C CA . LEU B 1 45 ? 4.469 4.344 -2.457 1 98.06 45 LEU B CA 1
ATOM 1558 C C . LEU B 1 45 ? 4.18 3.395 -1.3 1 98.06 45 LEU B C 1
ATOM 1560 O O . LEU B 1 45 ? 3.932 3.836 -0.176 1 98.06 45 LEU B O 1
ATOM 1564 N N . PHE B 1 46 ? 4.262 2.102 -1.549 1 98.69 46 PHE B N 1
ATOM 1565 C CA . PHE B 1 46 ? 4.016 1.127 -0.491 1 98.69 46 PHE B CA 1
ATOM 1566 C C . PHE B 1 46 ? 5.082 1.23 0.595 1 98.69 46 PHE B C 1
ATOM 1568 O O . PHE B 1 46 ? 4.773 1.125 1.784 1 98.69 46 PHE B O 1
ATOM 1575 N N . LYS B 1 47 ? 6.293 1.473 0.196 1 98.62 47 LYS B N 1
ATOM 1576 C CA . LYS B 1 47 ? 7.367 1.683 1.164 1 98.62 47 LYS B CA 1
ATOM 1577 C C . LYS B 1 47 ? 7.102 2.918 2.02 1 98.62 47 LYS B C 1
ATOM 1579 O O . LYS B 1 47 ? 7.262 2.879 3.242 1 98.62 47 LYS B O 1
ATOM 1584 N N . ALA B 1 48 ? 6.688 3.908 1.396 1 98.69 48 ALA B N 1
ATOM 1585 C CA . ALA B 1 48 ? 6.426 5.156 2.107 1 98.69 48 ALA B CA 1
ATOM 1586 C C . ALA B 1 48 ? 5.32 4.977 3.145 1 98.69 48 ALA B C 1
ATOM 1588 O O . ALA B 1 48 ? 5.359 5.59 4.215 1 98.69 48 ALA B O 1
ATOM 1589 N N . LEU B 1 49 ? 4.395 4.121 2.859 1 98.56 49 LEU B N 1
ATOM 1590 C CA . LEU B 1 49 ? 3.217 3.951 3.701 1 98.56 49 LEU B CA 1
ATOM 1591 C C . LEU B 1 49 ? 3.441 2.855 4.738 1 98.56 49 LEU B C 1
ATOM 1593 O O . LEU B 1 49 ? 2.572 2.594 5.57 1 98.56 49 LEU B O 1
ATOM 1597 N N . SER B 1 50 ? 4.613 2.23 4.695 1 98.56 50 SER B N 1
ATOM 1598 C CA . SER B 1 50 ? 4.898 1.092 5.562 1 98.56 50 SER B CA 1
ATOM 1599 C C . SER B 1 50 ? 5.453 1.549 6.906 1 98.56 50 SER B C 1
ATOM 1601 O O . SER B 1 50 ? 5.984 0.741 7.672 1 98.56 50 SER B O 1
ATOM 1603 N N . GLU B 1 51 ? 5.395 2.801 7.238 1 98.38 51 GLU B N 1
ATOM 1604 C CA . GLU B 1 51 ? 5.848 3.383 8.492 1 98.38 51 GLU B CA 1
ATOM 1605 C C . GLU B 1 51 ? 4.699 4.047 9.242 1 98.38 51 GLU B C 1
ATOM 1607 O O . GLU B 1 51 ? 3.916 4.797 8.656 1 98.38 51 GLU B O 1
ATOM 1612 N N . ILE B 1 52 ? 4.602 3.746 10.531 1 97.75 52 ILE B N 1
ATOM 1613 C CA . ILE B 1 52 ? 3.408 4.078 11.305 1 97.75 52 ILE B CA 1
ATOM 1614 C C . ILE B 1 52 ? 3.195 5.59 11.297 1 97.75 52 ILE B C 1
ATOM 1616 O O . ILE B 1 52 ? 2.076 6.066 11.086 1 97.75 52 ILE B O 1
ATOM 1620 N N . THR B 1 53 ? 4.23 6.375 11.492 1 98.12 53 THR B N 1
ATOM 1621 C CA . THR B 1 53 ? 4.086 7.824 11.539 1 98.12 53 THR B CA 1
ATOM 1622 C C . THR B 1 53 ? 3.639 8.367 10.188 1 98.12 53 THR B C 1
ATOM 1624 O O . THR B 1 53 ? 2.773 9.242 10.117 1 98.12 53 THR B O 1
ATOM 1627 N N . ARG B 1 54 ? 4.191 7.84 9.133 1 98.62 54 ARG B N 1
ATOM 1628 C CA . ARG B 1 54 ? 3.828 8.289 7.789 1 98.62 54 ARG B CA 1
ATOM 1629 C C . ARG B 1 54 ? 2.385 7.922 7.461 1 98.62 54 ARG B C 1
ATOM 1631 O O . ARG B 1 54 ? 1.661 8.711 6.852 1 98.62 54 ARG B O 1
ATOM 1638 N N . LEU B 1 55 ? 2.012 6.75 7.875 1 98.44 55 LEU B N 1
ATOM 1639 C CA . LEU B 1 55 ? 0.626 6.355 7.645 1 98.44 55 LEU B CA 1
ATOM 1640 C C . LEU B 1 55 ? -0.332 7.25 8.422 1 98.44 55 LEU B C 1
ATOM 1642 O O . LEU B 1 55 ? -1.368 7.664 7.898 1 98.44 55 LEU B O 1
ATOM 1646 N N . LYS B 1 56 ? 0.011 7.559 9.633 1 97.69 56 LYS B N 1
ATOM 1647 C CA . LYS B 1 56 ? -0.82 8.438 10.445 1 97.69 56 LYS B CA 1
ATOM 1648 C C . LYS B 1 56 ? -0.895 9.844 9.844 1 97.69 56 LYS B C 1
ATOM 1650 O O . LYS B 1 56 ? -1.951 10.477 9.859 1 97.69 56 LYS B O 1
ATOM 1655 N N . ILE B 1 57 ? 0.215 10.312 9.328 1 97.62 57 ILE B N 1
ATOM 1656 C CA . ILE B 1 57 ? 0.241 11.625 8.688 1 97.62 57 ILE B CA 1
ATOM 1657 C C . ILE B 1 57 ? -0.729 11.641 7.508 1 97.62 57 ILE B C 1
ATOM 1659 O O . ILE B 1 57 ? -1.547 12.555 7.379 1 97.62 57 ILE B O 1
ATOM 1663 N N . ILE B 1 58 ? -0.647 10.641 6.68 1 97.88 58 ILE B N 1
ATOM 1664 C CA . ILE B 1 58 ? -1.498 10.578 5.496 1 97.88 58 ILE B CA 1
ATOM 1665 C C . ILE B 1 58 ? -2.961 10.461 5.922 1 97.88 58 ILE B C 1
ATOM 1667 O O . ILE B 1 58 ? -3.834 11.117 5.348 1 97.88 58 ILE B O 1
ATOM 1671 N N . TRP B 1 59 ? -3.199 9.594 6.898 1 96.69 59 TRP B N 1
ATOM 1672 C CA . TRP B 1 59 ? -4.559 9.461 7.418 1 96.69 59 TRP B CA 1
ATOM 1673 C C . TRP B 1 59 ? -5.098 10.812 7.883 1 96.69 59 TRP B C 1
ATOM 1675 O O . TRP B 1 59 ? -6.215 11.195 7.535 1 96.69 59 TRP B O 1
ATOM 1685 N N . LEU B 1 60 ? -4.328 11.523 8.648 1 95.12 60 LEU B N 1
ATOM 1686 C CA . LEU B 1 60 ? -4.715 12.82 9.18 1 95.12 60 LEU B CA 1
ATOM 1687 C C . LEU B 1 60 ? -5.035 13.797 8.062 1 95.12 60 LEU B C 1
ATOM 1689 O O . LEU B 1 60 ? -6.082 14.453 8.078 1 95.12 60 LEU B O 1
ATOM 1693 N N . LEU B 1 61 ? -4.188 13.883 7.086 1 95.5 61 LEU B N 1
ATOM 1694 C CA . LEU B 1 61 ? -4.34 14.859 6.016 1 95.5 61 LEU B CA 1
ATOM 1695 C C . LEU B 1 61 ? -5.531 14.516 5.125 1 95.5 61 LEU B C 1
ATOM 1697 O O . LEU B 1 61 ? -6.188 15.406 4.59 1 95.5 61 LEU B O 1
ATOM 1701 N N . ILE B 1 62 ? -5.762 13.242 4.961 1 94 62 ILE B N 1
ATOM 1702 C CA . ILE B 1 62 ? -6.918 12.82 4.176 1 94 62 ILE B CA 1
ATOM 1703 C C . ILE B 1 62 ? -8.203 13.211 4.898 1 94 62 ILE B C 1
ATOM 1705 O O . ILE B 1 62 ? -9.133 13.734 4.281 1 94 62 ILE B O 1
ATOM 1709 N N . ASN B 1 63 ? -8.195 12.945 6.145 1 87.62 63 ASN B N 1
ATOM 1710 C CA . ASN B 1 63 ? -9.445 13.062 6.883 1 87.62 63 ASN B CA 1
ATOM 1711 C C . ASN B 1 63 ? -9.656 14.477 7.418 1 87.62 63 ASN B C 1
ATOM 1713 O O . ASN B 1 63 ? -10.789 14.867 7.703 1 87.62 63 ASN B O 1
ATOM 1717 N N . MET B 1 64 ? -8.656 15.234 7.57 1 82.19 64 MET B N 1
ATOM 1718 C CA . MET B 1 64 ? -8.805 16.625 7.969 1 82.19 64 MET B CA 1
ATOM 1719 C C . MET B 1 64 ? -9.039 17.516 6.754 1 82.19 64 MET B C 1
ATOM 1721 O O . MET B 1 64 ? -9.562 18.625 6.887 1 82.19 64 MET B O 1
ATOM 1725 N N . ASP B 1 65 ? -8.773 17.062 5.621 1 75.38 65 ASP B N 1
ATOM 1726 C CA . ASP B 1 65 ? -8.977 17.734 4.344 1 75.38 65 ASP B CA 1
ATOM 1727 C C . ASP B 1 65 ? -8.516 19.203 4.406 1 75.38 65 ASP B C 1
ATOM 1729 O O . ASP B 1 65 ? -9.25 20.109 4.008 1 75.38 65 ASP B O 1
ATOM 1733 N N . SER B 1 66 ? -7.531 19.516 5.117 1 79.94 66 SER B N 1
ATOM 1734 C CA . SER B 1 66 ? -6.965 20.859 5.223 1 79.94 66 SER B CA 1
ATOM 1735 C C . SER B 1 66 ? -5.445 20.828 5.105 1 79.94 66 SER B C 1
ATOM 1737 O O . SER B 1 66 ? -4.82 19.797 5.344 1 79.94 66 SER B O 1
ATOM 1739 N N . LYS B 1 67 ? -4.91 21.969 4.621 1 88.38 67 LYS B N 1
ATOM 1740 C CA . LYS B 1 67 ? -3.459 22.141 4.629 1 88.38 67 LYS B CA 1
ATOM 1741 C C . LYS B 1 67 ? -2.926 22.234 6.059 1 88.38 67 LYS B C 1
ATOM 1743 O O . LYS B 1 67 ? -3.564 22.844 6.926 1 88.38 67 LYS B O 1
ATOM 1748 N N . THR B 1 68 ? -1.869 21.594 6.246 1 91.81 68 THR B N 1
ATOM 1749 C CA . THR B 1 68 ? -1.297 21.562 7.59 1 91.81 68 THR B CA 1
ATOM 1750 C C . THR B 1 68 ? 0.202 21.844 7.547 1 91.81 68 THR B C 1
ATOM 1752 O O . THR B 1 68 ? 0.896 21.406 6.621 1 91.81 68 THR B O 1
ATOM 1755 N N . CYS B 1 69 ? 0.685 22.609 8.477 1 92.69 69 CYS B N 1
ATOM 1756 C CA . CYS B 1 69 ? 2.119 22.875 8.523 1 92.69 69 CYS B CA 1
ATOM 1757 C C . CYS B 1 69 ? 2.828 21.875 9.438 1 92.69 69 CYS B C 1
ATOM 1759 O O . CYS B 1 69 ? 2.18 21.141 10.18 1 92.69 69 CYS B O 1
ATOM 1761 N N . VAL B 1 70 ? 4.156 21.859 9.359 1 95.94 70 VAL B N 1
ATOM 1762 C CA . VAL B 1 70 ? 4.996 20.906 10.07 1 95.94 70 VAL B CA 1
ATOM 1763 C C . VAL B 1 70 ? 4.73 21 11.57 1 95.94 70 VAL B C 1
ATOM 1765 O O . VAL B 1 70 ? 4.578 19.984 12.25 1 95.94 70 VAL B O 1
ATOM 1768 N N . SER B 1 71 ? 4.602 22.188 12.117 1 94.75 71 SER B N 1
ATOM 1769 C CA . SER B 1 71 ? 4.438 22.391 13.555 1 94.75 71 SER B CA 1
ATOM 1770 C C . SER B 1 71 ? 3.125 21.797 14.047 1 94.75 71 SER B C 1
ATOM 1772 O O . SER B 1 71 ? 3.062 21.25 15.156 1 94.75 71 SER B O 1
ATOM 1774 N N . GLU B 1 72 ? 2.066 21.922 13.273 1 93.25 72 GLU B N 1
ATOM 1775 C CA . GLU B 1 72 ? 0.772 21.344 13.633 1 93.25 72 GLU B CA 1
ATOM 1776 C C . GLU B 1 72 ? 0.835 19.828 13.672 1 93.25 72 GLU B C 1
ATOM 1778 O O . GLU B 1 72 ? 0.249 19.188 14.555 1 93.25 72 GLU B O 1
ATOM 1783 N N . ILE B 1 73 ? 1.541 19.219 12.742 1 96.12 73 ILE B N 1
ATOM 1784 C CA . ILE B 1 73 ? 1.69 17.766 12.688 1 96.12 73 ILE B CA 1
ATOM 1785 C C . ILE B 1 73 ? 2.508 17.281 13.883 1 96.12 73 ILE B C 1
ATOM 1787 O O . ILE B 1 73 ? 2.178 16.266 14.5 1 96.12 73 ILE B O 1
ATOM 1791 N N . VAL B 1 74 ? 3.568 18.047 14.219 1 97.38 74 VAL B N 1
ATOM 1792 C CA . VAL B 1 74 ? 4.41 17.75 15.375 1 97.38 74 VAL B CA 1
ATOM 1793 C C . VAL B 1 74 ? 3.551 17.688 16.641 1 97.38 74 VAL B C 1
ATOM 1795 O O . VAL B 1 74 ? 3.633 16.734 17.406 1 97.38 74 VAL B O 1
ATOM 1798 N N . ASP B 1 75 ? 2.676 18.656 16.766 1 95.44 75 ASP B N 1
ATOM 1799 C CA . ASP B 1 75 ? 1.831 18.766 17.953 1 95.44 75 ASP B CA 1
ATOM 1800 C C . ASP B 1 75 ? 0.827 17.609 18.016 1 95.44 75 ASP B C 1
ATOM 1802 O O . ASP B 1 75 ? 0.645 17 19.062 1 95.44 75 ASP B O 1
ATOM 1806 N N . VAL B 1 76 ? 0.241 17.312 16.922 1 95.56 76 VAL B N 1
ATOM 1807 C CA . VAL B 1 76 ? -0.834 16.328 16.875 1 95.56 76 VAL B CA 1
ATOM 1808 C C . VAL B 1 76 ? -0.261 14.93 17.078 1 95.56 76 VAL B C 1
ATOM 1810 O O . VAL B 1 76 ? -0.832 14.117 17.812 1 95.56 76 VAL B O 1
ATOM 1813 N N . LEU B 1 77 ? 0.905 14.609 16.453 1 97.31 77 LEU B N 1
ATOM 1814 C CA . LEU B 1 77 ? 1.476 13.273 16.531 1 97.31 77 LEU B CA 1
ATOM 1815 C C . LEU B 1 77 ? 2.4 13.133 17.734 1 97.31 77 LEU B C 1
ATOM 1817 O O . LEU B 1 77 ? 2.758 12.016 18.125 1 97.31 77 LEU B O 1
ATOM 1821 N N . ASN B 1 78 ? 2.771 14.219 18.297 1 97.12 78 ASN B N 1
ATOM 1822 C CA . ASN B 1 78 ? 3.719 14.227 19.406 1 97.12 78 ASN B CA 1
ATOM 1823 C C . ASN B 1 78 ? 5.027 13.539 19.031 1 97.12 78 ASN B C 1
ATOM 1825 O O . ASN B 1 78 ? 5.488 12.641 19.734 1 97.12 78 ASN B O 1
ATOM 1829 N N . VAL B 1 79 ? 5.566 13.914 17.906 1 97.69 79 VAL B N 1
ATOM 1830 C CA . VAL B 1 79 ? 6.828 13.445 17.344 1 97.69 79 VAL B CA 1
ATOM 1831 C C . VAL B 1 79 ? 7.75 14.633 17.078 1 97.69 79 VAL B C 1
ATOM 1833 O O . VAL B 1 79 ? 7.301 15.695 16.656 1 97.69 79 VAL B O 1
ATOM 1836 N N . PRO B 1 80 ? 9.031 14.492 17.359 1 98.19 80 PRO B N 1
ATOM 1837 C CA . PRO B 1 80 ? 9.961 15.602 17.156 1 98.19 80 PRO B CA 1
ATOM 1838 C C . PRO B 1 80 ? 9.938 16.125 15.727 1 98.19 80 PRO B C 1
ATOM 1840 O O . PRO B 1 80 ? 9.797 15.352 14.781 1 98.19 80 PRO B O 1
ATOM 1843 N N . GLN B 1 81 ? 10.141 17.375 15.609 1 97.62 81 GLN B N 1
ATOM 1844 C CA . GLN B 1 81 ? 10.031 18.094 14.344 1 97.62 81 GLN B CA 1
ATOM 1845 C C . GLN B 1 81 ? 10.977 17.5 13.297 1 97.62 81 GLN B C 1
ATOM 1847 O O . GLN B 1 81 ? 10.617 17.406 12.125 1 97.62 81 GLN B O 1
ATOM 1852 N N . TYR B 1 82 ? 12.102 17.188 13.727 1 97.88 82 TYR B N 1
ATOM 1853 C CA . TYR B 1 82 ? 13.062 16.656 12.773 1 97.88 82 TYR B CA 1
ATOM 1854 C C . TYR B 1 82 ? 12.531 15.391 12.109 1 97.88 82 TYR B C 1
ATOM 1856 O O . TYR B 1 82 ? 12.672 15.219 10.898 1 97.88 82 TYR B O 1
ATOM 1864 N N . ASN B 1 83 ? 11.922 14.492 12.875 1 98.31 83 ASN B N 1
ATOM 1865 C CA . ASN B 1 83 ? 11.352 13.25 12.367 1 98.31 83 ASN B CA 1
ATOM 1866 C C . ASN B 1 83 ? 10.172 13.516 11.43 1 98.31 83 ASN B C 1
ATOM 1868 O O . ASN B 1 83 ? 10.078 12.922 10.359 1 98.31 83 ASN B O 1
ATOM 1872 N N . VAL B 1 84 ? 9.367 14.422 11.867 1 98.5 84 VAL B N 1
ATOM 1873 C CA . VAL B 1 84 ? 8.203 14.773 11.062 1 98.5 84 VAL B CA 1
ATOM 1874 C C . VAL B 1 84 ? 8.656 15.328 9.711 1 98.5 84 VAL B C 1
ATOM 1876 O O . VAL B 1 84 ? 8.117 14.945 8.664 1 98.5 84 VAL B O 1
ATOM 1879 N N . SER B 1 85 ? 9.633 16.188 9.719 1 97.94 85 SER B N 1
ATOM 1880 C CA . SER B 1 85 ? 10.141 16.781 8.484 1 97.94 85 SER B CA 1
ATOM 1881 C C . SER B 1 85 ? 10.695 15.727 7.543 1 97.94 85 SER B C 1
ATOM 1883 O O . SER B 1 85 ? 10.422 15.75 6.34 1 97.94 85 SER B O 1
ATOM 1885 N N . ARG B 1 86 ? 11.375 14.781 8.07 1 98.5 86 ARG B N 1
ATOM 1886 C CA . ARG B 1 86 ? 11.906 13.68 7.27 1 98.5 86 ARG B CA 1
ATOM 1887 C C . ARG B 1 86 ? 10.781 12.852 6.652 1 98.5 86 ARG B C 1
ATOM 1889 O O . ARG B 1 86 ? 10.836 12.508 5.473 1 98.5 86 ARG B O 1
ATOM 1896 N N . HIS B 1 87 ? 9.805 12.539 7.434 1 98.69 87 HIS B N 1
ATOM 1897 C CA . HIS B 1 87 ? 8.68 11.758 6.949 1 98.69 87 HIS B CA 1
ATOM 1898 C C . HIS B 1 87 ? 7.914 12.508 5.855 1 98.69 87 HIS B C 1
ATOM 1900 O O . HIS B 1 87 ? 7.52 11.906 4.852 1 98.69 87 HIS B O 1
ATOM 1906 N N . LEU B 1 88 ? 7.742 13.805 6.055 1 98.44 88 LEU B N 1
ATOM 1907 C CA . LEU B 1 88 ? 7.039 14.617 5.07 1 98.44 88 LEU B CA 1
ATOM 1908 C C . LEU B 1 88 ? 7.801 14.648 3.748 1 98.44 88 LEU B C 1
ATOM 1910 O O . LEU B 1 88 ? 7.195 14.609 2.676 1 98.44 88 LEU B O 1
ATOM 1914 N N . ARG B 1 89 ? 9.086 14.719 3.84 1 98.25 89 ARG B N 1
ATOM 1915 C CA . ARG B 1 89 ? 9.906 14.688 2.633 1 98.25 89 ARG B CA 1
ATOM 1916 C C . ARG B 1 89 ? 9.758 13.359 1.899 1 98.25 89 ARG B C 1
ATOM 1918 O O . ARG B 1 89 ? 9.602 13.336 0.676 1 98.25 89 ARG B O 1
ATOM 1925 N N . ILE B 1 90 ? 9.797 12.273 2.592 1 98.62 90 ILE B N 1
ATOM 1926 C CA . ILE B 1 90 ? 9.641 10.945 2.014 1 98.62 90 ILE B CA 1
ATOM 1927 C C . ILE B 1 90 ? 8.273 10.82 1.352 1 98.62 90 ILE B C 1
ATOM 1929 O O . ILE B 1 90 ? 8.156 10.336 0.223 1 98.62 90 ILE B O 1
ATOM 1933 N N . LEU B 1 91 ? 7.242 11.32 1.994 1 98.56 91 LEU B N 1
ATOM 1934 C CA . LEU B 1 91 ? 5.875 11.258 1.486 1 98.56 91 LEU B CA 1
ATOM 1935 C C . LEU B 1 91 ? 5.715 12.133 0.252 1 98.56 91 LEU B C 1
ATOM 1937 O O . LEU B 1 91 ? 5.035 11.75 -0.704 1 98.56 91 LEU B O 1
ATOM 1941 N N . SER B 1 92 ? 6.355 13.297 0.293 1 97.81 92 SER B N 1
ATOM 1942 C CA . SER B 1 92 ? 6.32 14.195 -0.854 1 97.81 92 SER B CA 1
ATOM 1943 C C . SER B 1 92 ? 7.035 13.594 -2.057 1 97.81 92 SER B C 1
ATOM 1945 O O . SER B 1 92 ? 6.504 13.602 -3.17 1 97.81 92 SER B O 1
ATOM 1947 N N . LYS B 1 93 ? 8.156 13.016 -1.855 1 97.56 93 LYS B N 1
ATOM 1948 C CA . LYS B 1 93 ? 8.93 12.398 -2.93 1 97.56 93 LYS B CA 1
ATOM 1949 C C . LYS B 1 93 ? 8.203 11.188 -3.508 1 97.56 93 LYS B C 1
ATOM 1951 O O . LYS B 1 93 ? 8.32 10.898 -4.699 1 97.56 93 LYS B O 1
ATOM 1956 N N . ALA B 1 94 ? 7.402 10.539 -2.688 1 97.44 94 ALA B N 1
ATOM 1957 C CA . ALA B 1 94 ? 6.641 9.375 -3.125 1 97.44 94 ALA B CA 1
ATOM 1958 C C . ALA B 1 94 ? 5.418 9.797 -3.941 1 97.44 94 ALA B C 1
ATOM 1960 O O . ALA B 1 94 ? 4.723 8.945 -4.508 1 97.44 94 ALA B O 1
ATOM 1961 N N . GLY B 1 95 ? 5.121 11.039 -3.934 1 95.5 95 GLY B N 1
ATOM 1962 C CA . GLY B 1 95 ? 4.027 11.547 -4.746 1 95.5 95 GLY B CA 1
ATOM 1963 C C . GLY B 1 95 ? 2.701 11.578 -4.008 1 95.5 95 GLY B C 1
ATOM 1964 O O . GLY B 1 95 ? 1.64 11.633 -4.633 1 95.5 95 GLY B O 1
ATOM 1965 N N . LEU B 1 96 ? 2.693 11.578 -2.697 1 97 96 LEU B N 1
ATOM 1966 C CA . LEU B 1 96 ? 1.463 11.531 -1.916 1 97 96 LEU B CA 1
ATOM 1967 C C . LEU B 1 96 ? 1.064 12.93 -1.452 1 97 96 LEU B C 1
ATOM 1969 O O . LEU B 1 96 ? -0.117 13.195 -1.218 1 97 96 LEU B O 1
ATOM 1973 N N . LEU B 1 97 ? 2.102 13.766 -1.303 1 97.38 97 LEU B N 1
ATOM 1974 C CA . LEU B 1 97 ? 1.836 15.094 -0.756 1 97.38 97 LEU B CA 1
ATOM 1975 C C . LEU B 1 97 ? 2.27 16.172 -1.733 1 97.38 97 LEU B C 1
ATOM 1977 O O . LEU B 1 97 ? 3.152 15.953 -2.564 1 97.38 97 LEU B O 1
ATOM 1981 N N . GLU B 1 98 ? 1.654 17.266 -1.608 1 96 98 GLU B N 1
ATOM 1982 C CA . GLU B 1 98 ? 2.094 18.547 -2.174 1 96 98 GLU B CA 1
ATOM 1983 C C . GLU B 1 98 ? 2.375 19.562 -1.076 1 96 98 GLU B C 1
ATOM 1985 O O . GLU B 1 98 ? 1.9 19.422 0.052 1 96 98 GLU B O 1
ATOM 1990 N N . GLU B 1 99 ? 3.229 20.453 -1.425 1 96 99 GLU B N 1
ATOM 1991 C CA . GLU B 1 99 ? 3.553 21.5 -0.455 1 96 99 GLU B CA 1
ATOM 1992 C C . GLU B 1 99 ? 3.369 22.891 -1.057 1 96 99 GLU B C 1
ATOM 1994 O O . GLU B 1 99 ? 3.518 23.062 -2.266 1 96 99 GLU B O 1
ATOM 1999 N N . SER B 1 100 ? 2.988 23.812 -0.284 1 94.81 100 SER B N 1
ATOM 2000 C CA . SER B 1 100 ? 2.863 25.219 -0.656 1 94.81 100 SER B CA 1
ATOM 2001 C C . SER B 1 100 ? 3.469 26.125 0.408 1 94.81 100 SER B C 1
ATOM 2003 O O . SER B 1 100 ? 3.334 25.875 1.605 1 94.81 100 SER B O 1
ATOM 2005 N N . LYS B 1 101 ? 4.098 27.141 -0.093 1 95.06 101 LYS B N 1
ATOM 2006 C CA . LYS B 1 101 ? 4.707 28.094 0.824 1 95.06 101 LYS B CA 1
ATOM 2007 C C . LYS B 1 101 ? 3.826 29.328 0.986 1 95.06 101 LYS B C 1
ATOM 2009 O O . LYS B 1 101 ? 3.344 29.891 -0.001 1 95.06 101 LYS B O 1
ATOM 2014 N N . GLU B 1 102 ? 3.525 29.703 2.16 1 92.38 102 GLU B N 1
ATOM 2015 C CA . GLU B 1 102 ? 2.814 30.922 2.514 1 92.38 102 GLU B CA 1
ATOM 2016 C C . GLU B 1 102 ? 3.58 31.719 3.568 1 92.38 102 GLU B C 1
ATOM 2018 O O . GLU B 1 102 ? 3.445 31.453 4.766 1 92.38 102 GLU B O 1
ATOM 2023 N N . GLY B 1 103 ? 4.188 32.75 3.059 1 93.5 103 GLY B N 1
ATOM 2024 C CA . GLY B 1 103 ? 5.051 33.5 3.98 1 93.5 103 GLY B CA 1
ATOM 2025 C C . GLY B 1 103 ? 6.211 32.656 4.488 1 93.5 103 GLY B C 1
ATOM 2026 O O . GLY B 1 103 ? 6.98 32.094 3.697 1 93.5 103 GLY B O 1
ATOM 2027 N N . LYS B 1 104 ? 6.305 32.531 5.797 1 93 104 LYS B N 1
ATOM 2028 C CA . LYS B 1 104 ? 7.395 31.781 6.41 1 93 104 LYS B CA 1
ATOM 2029 C C . LYS B 1 104 ? 7.004 30.328 6.633 1 93 104 LYS B C 1
ATOM 2031 O O . LYS B 1 104 ? 7.828 29.516 7.059 1 93 104 LYS B O 1
ATOM 2036 N N . TRP B 1 105 ? 5.809 30 6.242 1 91.75 105 TRP B N 1
ATOM 2037 C CA . TRP B 1 105 ? 5.309 28.672 6.574 1 91.75 105 TRP B CA 1
ATOM 2038 C C . TRP B 1 105 ? 5.168 27.812 5.32 1 91.75 105 TRP B C 1
ATOM 2040 O O . TRP B 1 105 ? 4.828 28.312 4.246 1 91.75 105 TRP B O 1
ATOM 2050 N N . VAL B 1 106 ? 5.469 26.531 5.52 1 95.5 106 VAL B N 1
ATOM 2051 C CA . VAL B 1 106 ? 5.227 25.531 4.484 1 95.5 106 VAL B CA 1
ATOM 2052 C C . VAL B 1 106 ? 4.047 24.641 4.887 1 95.5 106 VAL B C 1
ATOM 2054 O O . VAL B 1 106 ? 4.023 24.094 5.992 1 95.5 106 VAL B O 1
ATOM 2057 N N . TYR B 1 107 ? 3.053 24.547 3.943 1 95.81 107 TYR B N 1
ATOM 2058 C CA . TYR B 1 107 ? 1.868 23.734 4.199 1 95.81 107 TYR B CA 1
ATOM 2059 C C . TYR B 1 107 ? 1.86 22.484 3.322 1 95.81 107 TYR B C 1
ATOM 2061 O O . TYR B 1 107 ? 2.242 22.547 2.152 1 95.81 107 TYR B O 1
ATOM 2069 N N . TYR B 1 108 ? 1.423 21.453 3.965 1 97 108 TYR B N 1
ATOM 2070 C CA . TYR B 1 108 ? 1.343 20.172 3.27 1 97 108 TYR B CA 1
ATOM 2071 C C . TYR B 1 108 ? -0.106 19.734 3.109 1 97 108 TYR B C 1
ATOM 2073 O O . TYR B 1 108 ? -0.924 19.938 4.012 1 97 108 TYR B O 1
ATOM 2081 N N . TYR B 1 109 ? -0.396 19.125 1.969 1 96 109 TYR B N 1
ATOM 2082 C CA . TYR B 1 109 ? -1.723 18.578 1.708 1 96 109 TYR B CA 1
ATOM 2083 C C . TYR B 1 109 ? -1.651 17.422 0.721 1 96 109 TYR B C 1
ATOM 2085 O O . TYR B 1 109 ? -0.623 17.219 0.073 1 96 109 TYR B O 1
ATOM 2093 N N . ILE B 1 110 ? -2.689 16.656 0.694 1 96.31 110 ILE B N 1
ATOM 2094 C CA . ILE B 1 110 ? -2.717 15.484 -0.164 1 96.31 110 ILE B CA 1
ATOM 2095 C C . ILE B 1 110 ? -2.705 15.914 -1.63 1 96.31 110 ILE B C 1
ATOM 2097 O O . ILE B 1 110 ? -3.453 16.812 -2.027 1 96.31 110 ILE B O 1
ATOM 2101 N N . LYS B 1 111 ? -1.858 15.234 -2.389 1 93.56 111 LYS B N 1
ATOM 2102 C CA . LYS B 1 111 ? -1.75 15.539 -3.812 1 93.56 111 LYS B CA 1
ATOM 2103 C C . LYS B 1 111 ? -3.039 15.188 -4.551 1 93.56 111 LYS B C 1
ATOM 2105 O O . LYS B 1 111 ? -3.551 14.07 -4.418 1 93.56 111 LYS B O 1
ATOM 2110 N N . GLU B 1 112 ? -3.512 16.172 -5.262 1 89.31 112 GLU B N 1
ATOM 2111 C CA . GLU B 1 112 ? -4.617 15.891 -6.176 1 89.31 112 GLU B CA 1
ATOM 2112 C C . GLU B 1 112 ? -4.129 15.133 -7.406 1 89.31 112 GLU B C 1
ATOM 2114 O O . GLU B 1 112 ? -3.059 15.422 -7.941 1 89.31 112 GLU B O 1
ATOM 2119 N N . THR B 1 113 ? -4.832 14.094 -7.672 1 87.56 113 THR B N 1
ATOM 2120 C CA . THR B 1 113 ? -4.398 13.273 -8.805 1 87.56 113 THR B CA 1
ATOM 2121 C C . THR B 1 113 ? -5.59 12.586 -9.461 1 87.56 113 THR B C 1
ATOM 2123 O O . THR B 1 113 ? -6.609 12.336 -8.805 1 87.56 113 THR B O 1
ATOM 2126 N N . ASP B 1 114 ? -5.383 12.312 -10.781 1 86.31 114 ASP B N 1
ATOM 2127 C CA . ASP B 1 114 ? -6.379 11.547 -11.516 1 86.31 114 ASP B CA 1
ATOM 2128 C C . ASP B 1 114 ? -6.027 10.062 -11.531 1 86.31 114 ASP B C 1
ATOM 2130 O O . ASP B 1 114 ? -6.707 9.258 -12.18 1 86.31 114 ASP B O 1
ATOM 2134 N N . SER B 1 115 ? -5.027 9.773 -10.758 1 91 115 SER B N 1
ATOM 2135 C CA . SER B 1 115 ? -4.602 8.383 -10.703 1 91 115 SER B CA 1
ATOM 2136 C C . SER B 1 115 ? -5.602 7.523 -9.938 1 91 115 SER B C 1
ATOM 2138 O O . SER B 1 115 ? -5.844 7.754 -8.75 1 91 115 SER B O 1
ATOM 2140 N N . GLU B 1 116 ? -6.125 6.57 -10.672 1 90.81 116 GLU B N 1
ATOM 2141 C CA . GLU B 1 116 ? -7.035 5.633 -10.023 1 90.81 116 GLU B CA 1
ATOM 2142 C C . GLU B 1 116 ? -6.328 4.855 -8.914 1 90.81 116 GLU B C 1
ATOM 2144 O O . GLU B 1 116 ? -6.914 4.578 -7.867 1 90.81 116 GLU B O 1
ATOM 2149 N N . PHE B 1 117 ? -5.09 4.527 -9.234 1 94.81 117 PHE B N 1
ATOM 2150 C CA . PHE B 1 117 ? -4.297 3.814 -8.242 1 94.81 117 PHE B CA 1
ATOM 2151 C C . PHE B 1 117 ? -4.246 4.59 -6.93 1 94.81 117 PHE B C 1
ATOM 2153 O O . PHE B 1 117 ? -4.566 4.047 -5.871 1 94.81 117 PHE B O 1
ATOM 2160 N N . LEU B 1 118 ? -3.912 5.785 -6.961 1 95.12 118 LEU B N 1
ATOM 2161 C CA . LEU B 1 118 ? -3.795 6.621 -5.773 1 95.12 118 LEU B CA 1
ATOM 2162 C C . LEU B 1 118 ? -5.156 6.84 -5.125 1 95.12 118 LEU B C 1
ATOM 2164 O O . LEU B 1 118 ? -5.258 6.941 -3.898 1 95.12 118 LEU B O 1
ATOM 2168 N N . SER B 1 119 ? -6.141 6.934 -5.949 1 94.06 119 SER B N 1
ATOM 2169 C CA . SER B 1 119 ? -7.488 7.094 -5.414 1 94.06 119 SER B CA 1
ATOM 2170 C C . SER B 1 119 ? -7.891 5.891 -4.566 1 94.06 119 SER B C 1
ATOM 2172 O O . SER B 1 119 ? -8.469 6.051 -3.486 1 94.06 119 SER B O 1
ATOM 2174 N N . TYR B 1 120 ? -7.602 4.711 -5.043 1 95.31 120 TYR B N 1
ATOM 2175 C CA . TYR B 1 120 ? -7.898 3.502 -4.281 1 95.31 120 TYR B CA 1
ATOM 2176 C C . TYR B 1 120 ? -7.082 3.455 -2.996 1 95.31 120 TYR B C 1
ATOM 2178 O O . TYR B 1 120 ? -7.59 3.061 -1.945 1 95.31 120 TYR B O 1
ATOM 2186 N N . LEU B 1 121 ? -5.828 3.846 -3.057 1 96.19 121 LEU B N 1
ATOM 2187 C CA . LEU B 1 121 ? -4.984 3.863 -1.866 1 96.19 121 LEU B CA 1
ATOM 2188 C C . LEU B 1 121 ? -5.527 4.844 -0.833 1 96.19 121 LEU B C 1
ATOM 2190 O O . LEU B 1 121 ? -5.602 4.523 0.356 1 96.19 121 LEU B O 1
ATOM 2194 N N . LYS B 1 122 ? -5.918 6 -1.298 1 95.19 122 LYS B N 1
ATOM 2195 C CA . LYS B 1 122 ? -6.488 7.008 -0.406 1 95.19 122 LYS B CA 1
ATOM 2196 C C . LYS B 1 122 ? -7.754 6.488 0.271 1 95.19 122 LYS B C 1
ATOM 2198 O O . LYS B 1 122 ? -7.957 6.711 1.467 1 95.19 122 LYS B O 1
ATOM 2203 N N . LYS B 1 123 ? -8.547 5.844 -0.493 1 94.94 123 LYS B N 1
ATOM 2204 C CA . LYS B 1 123 ? -9.773 5.273 0.06 1 94.94 123 LYS B CA 1
ATOM 2205 C C . LYS B 1 123 ? -9.461 4.207 1.107 1 94.94 123 LYS B C 1
ATOM 2207 O O . LYS B 1 123 ? -10.094 4.164 2.162 1 94.94 123 LYS B O 1
ATOM 2212 N N . ALA B 1 124 ? -8.5 3.357 0.798 1 96.19 124 ALA B N 1
ATOM 2213 C CA . ALA B 1 124 ? -8.102 2.328 1.752 1 96.19 124 ALA B CA 1
ATOM 2214 C C . ALA B 1 124 ? -7.66 2.947 3.076 1 96.19 124 ALA B C 1
ATOM 2216 O O . ALA B 1 124 ? -8.094 2.512 4.145 1 96.19 124 ALA B O 1
ATOM 2217 N N . ILE B 1 125 ? -6.898 4.004 3.004 1 96.88 125 ILE B N 1
ATOM 2218 C CA . ILE B 1 125 ? -6.336 4.621 4.199 1 96.88 125 ILE B CA 1
ATOM 2219 C C . ILE B 1 125 ? -7.422 5.391 4.945 1 96.88 125 ILE B C 1
ATOM 2221 O O . ILE B 1 125 ? -7.438 5.422 6.18 1 96.88 125 ILE B O 1
ATOM 2225 N N . SER B 1 126 ? -8.336 6 4.223 1 94.25 126 SER B N 1
ATOM 2226 C CA . SER B 1 126 ? -9.383 6.828 4.816 1 94.25 126 SER B CA 1
ATOM 2227 C C . SER B 1 126 ? -10.289 6.008 5.727 1 94.25 126 SER B C 1
ATOM 2229 O O . SER B 1 126 ? -10.922 6.551 6.637 1 94.25 126 SER B O 1
ATOM 2231 N N . ILE B 1 127 ? -10.32 4.691 5.469 1 91.56 127 ILE B N 1
ATOM 2232 C CA . ILE B 1 127 ? -11.305 3.881 6.184 1 91.56 127 ILE B CA 1
ATOM 2233 C C . ILE B 1 127 ? -10.641 3.217 7.391 1 91.56 127 ILE B C 1
ATOM 2235 O O . ILE B 1 127 ? -11.297 2.475 8.133 1 91.56 127 ILE B O 1
ATOM 2239 N N . LEU B 1 128 ? -9.375 3.432 7.547 1 94.25 128 LEU B N 1
ATOM 2240 C CA . LEU B 1 128 ? -8.742 2.912 8.758 1 94.25 128 LEU B CA 1
ATOM 2241 C C . LEU B 1 128 ? -9.469 3.404 10 1 94.25 128 LEU B C 1
ATOM 2243 O O . LEU B 1 128 ? -10.008 4.512 10.016 1 94.25 128 LEU B O 1
ATOM 2247 N N . PRO B 1 129 ? -9.453 2.629 10.992 1 91.5 129 PRO B N 1
ATOM 2248 C CA . PRO B 1 129 ? -10.328 2.916 12.133 1 91.5 129 PRO B CA 1
ATOM 2249 C C . PRO B 1 129 ? -9.93 4.191 12.875 1 91.5 129 PRO B C 1
ATOM 2251 O O . PRO B 1 129 ? -8.773 4.336 13.289 1 91.5 129 PRO B O 1
ATOM 2254 N N . GLU B 1 130 ? -10.898 4.965 13.148 1 91.62 130 GLU B N 1
ATOM 2255 C CA . GLU B 1 130 ? -10.695 6.242 13.828 1 91.62 130 GLU B CA 1
ATOM 2256 C C . GLU B 1 130 ? -10.281 6.035 15.281 1 91.62 130 GLU B C 1
ATOM 2258 O O . GLU B 1 130 ? -9.562 6.855 15.852 1 91.62 130 GLU B O 1
ATOM 2263 N N . LYS B 1 131 ? -10.75 4.91 15.797 1 92.56 131 LYS B N 1
ATOM 2264 C CA . LYS B 1 131 ? -10.461 4.645 17.203 1 92.56 131 LYS B CA 1
ATOM 2265 C C . LYS B 1 131 ? -8.961 4.582 17.453 1 92.56 131 LYS B C 1
ATOM 2267 O O . LYS B 1 131 ? -8.5 4.895 18.547 1 92.56 131 LYS B O 1
ATOM 2272 N N . GLU B 1 132 ? -8.211 4.203 16.453 1 94.44 132 GLU B N 1
ATOM 2273 C CA . GLU B 1 132 ? -6.766 4.098 16.594 1 94.44 132 GLU B CA 1
ATOM 2274 C C . GLU B 1 132 ? -6.094 5.461 16.422 1 94.44 132 GLU B C 1
ATOM 2276 O O . GLU B 1 132 ? -4.891 5.598 16.656 1 94.44 132 GLU B O 1
ATOM 2281 N N . MET B 1 133 ? -6.887 6.406 16.078 1 95 133 MET B N 1
ATOM 2282 C CA . MET B 1 133 ? -6.406 7.777 15.922 1 95 133 MET B CA 1
ATOM 2283 C C . MET B 1 133 ? -7.055 8.703 16.938 1 95 133 MET B C 1
ATOM 2285 O O . MET B 1 133 ? -7.07 9.922 16.75 1 95 133 MET B O 1
ATOM 2289 N N . ALA B 1 134 ? -7.582 8.164 17.984 1 94.62 134 ALA B N 1
ATOM 2290 C CA . ALA B 1 134 ? -8.383 8.914 18.953 1 94.62 134 ALA B CA 1
ATOM 2291 C C . ALA B 1 134 ? -7.555 10.023 19.594 1 94.62 134 ALA B C 1
ATOM 2293 O O . ALA B 1 134 ? -8.031 11.148 19.75 1 94.62 134 ALA B O 1
ATOM 2294 N N . ILE B 1 135 ? -6.355 9.688 19.969 1 95.25 135 ILE B N 1
ATOM 2295 C CA . ILE B 1 135 ? -5.477 10.648 20.625 1 95.25 135 ILE B CA 1
ATOM 2296 C C . ILE B 1 135 ? -5.152 11.797 19.672 1 95.25 135 ILE B C 1
ATOM 2298 O O . ILE B 1 135 ? -5.219 12.969 20.062 1 95.25 135 ILE B O 1
ATOM 2302 N N . GLU B 1 136 ? -4.793 11.43 18.453 1 94.25 136 GLU B N 1
ATOM 2303 C CA . GLU B 1 136 ? -4.473 12.445 17.453 1 94.25 136 GLU B CA 1
ATOM 2304 C C . GLU B 1 136 ? -5.68 13.328 17.156 1 94.25 136 GLU B C 1
ATOM 2306 O O . GLU B 1 136 ? -5.539 14.547 17 1 94.25 136 GLU B O 1
ATOM 2311 N N . ILE B 1 137 ? -6.805 12.758 17.125 1 92.81 137 ILE B N 1
ATOM 2312 C CA . ILE B 1 137 ? -8.031 13.5 16.875 1 92.81 137 ILE B CA 1
ATOM 2313 C C . ILE B 1 137 ? -8.289 14.477 18.016 1 92.81 137 ILE B C 1
ATOM 2315 O O . ILE B 1 137 ? -8.641 15.641 17.781 1 92.81 137 ILE B O 1
ATOM 2319 N N . GLU B 1 138 ? -8.102 13.992 19.156 1 93.75 138 GLU B N 1
ATOM 2320 C CA . GLU B 1 138 ? -8.281 14.836 20.344 1 93.75 138 GLU B CA 1
ATOM 2321 C C . GLU B 1 138 ? -7.316 16.016 20.312 1 93.75 138 GLU B C 1
ATOM 2323 O O . GLU B 1 138 ? -7.711 17.156 20.609 1 93.75 138 GLU B O 1
ATOM 2328 N N . ARG B 1 139 ? -6.152 15.758 20 1 93 139 ARG B N 1
ATOM 2329 C CA . ARG B 1 139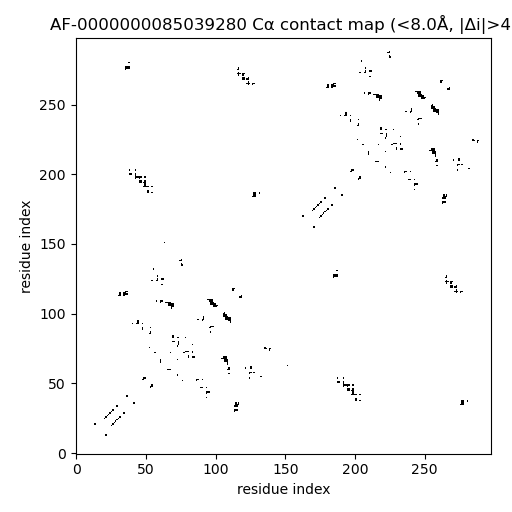 ? -5.148 16.812 19.953 1 93 139 ARG B CA 1
ATOM 2330 C C . ARG B 1 139 ? -5.48 17.828 18.875 1 93 139 ARG B C 1
ATOM 2332 O O . ARG B 1 139 ? -5.246 19.031 19.047 1 93 139 ARG B O 1
ATOM 2339 N N . CYS B 1 140 ? -5.973 17.359 17.797 1 89.44 140 CYS B N 1
ATOM 2340 C CA . CYS B 1 140 ? -6.414 18.25 16.734 1 89.44 140 CYS B CA 1
ATOM 2341 C C . CYS B 1 140 ? -7.531 19.172 17.219 1 89.44 140 CYS B C 1
ATOM 2343 O O . CYS B 1 140 ? -7.52 20.375 16.938 1 89.44 140 CYS B O 1
ATOM 2345 N N . GLN B 1 141 ? -8.414 18.594 17.922 1 87 141 GLN B N 1
ATOM 2346 C CA . GLN B 1 141 ? -9.547 19.359 18.422 1 87 141 GLN B CA 1
ATOM 2347 C C . GLN B 1 141 ? -9.094 20.422 19.422 1 87 141 GLN B C 1
ATOM 2349 O O . GLN B 1 141 ? -9.625 21.531 19.422 1 87 141 GLN B O 1
ATOM 2354 N N . GLN B 1 142 ? -8.227 20.109 20.234 1 88.81 142 GLN B N 1
ATOM 2355 C CA . GLN B 1 142 ? -7.695 21.047 21.219 1 88.81 142 GLN B CA 1
ATOM 2356 C C . GLN B 1 142 ? -7.031 22.234 20.531 1 88.81 142 GLN B C 1
ATOM 2358 O O . GLN B 1 142 ? -7.156 23.375 21 1 88.81 142 GLN B O 1
ATOM 2363 N N . LYS B 1 143 ? -6.359 21.984 19.5 1 82.81 143 LYS B N 1
ATOM 2364 C CA . LYS B 1 143 ? -5.688 23.047 18.75 1 82.81 143 LYS B CA 1
ATOM 2365 C C . LYS B 1 143 ? -6.695 23.969 18.078 1 82.81 143 LYS B C 1
ATOM 2367 O O . LYS B 1 143 ? -6.492 25.188 18.016 1 82.81 143 LYS B O 1
ATOM 2372 N N . LEU B 1 144 ? -7.742 23.375 17.562 1 78.06 144 LEU B N 1
ATOM 2373 C CA . LEU B 1 144 ? -8.789 24.156 16.906 1 78.06 144 LEU B CA 1
ATOM 2374 C C . LEU B 1 144 ? -9.492 25.062 17.906 1 78.06 144 LEU B C 1
ATOM 2376 O O . LEU B 1 144 ? -9.82 26.219 17.594 1 78.06 144 LEU B O 1
ATOM 2380 N N . LEU B 1 145 ? -9.617 24.562 19.016 1 81.06 145 LEU B N 1
ATOM 2381 C CA . LEU B 1 145 ? -10.266 25.328 20.094 1 81.06 145 LEU B CA 1
ATOM 2382 C C . LEU B 1 145 ? -9.367 26.453 20.578 1 81.06 145 LEU B C 1
ATOM 2384 O O . LEU B 1 145 ? -9.844 27.562 20.875 1 81.06 145 LEU B O 1
ATOM 2388 N N . ALA B 1 146 ? -8.117 26.281 20.531 1 77 146 ALA B N 1
ATOM 2389 C CA . ALA B 1 146 ? -7.164 27.281 21 1 77 146 ALA B CA 1
ATOM 2390 C C . ALA B 1 146 ? -7.023 28.422 19.984 1 77 146 ALA B C 1
ATOM 2392 O O . ALA B 1 146 ? -6.691 29.547 20.344 1 77 146 ALA B O 1
ATOM 2393 N N . ARG B 1 147 ? -7.18 28.219 18.75 1 67.81 147 ARG B N 1
ATOM 2394 C CA . ARG B 1 147 ? -7.129 29.25 17.734 1 67.81 147 ARG B CA 1
ATOM 2395 C C . ARG B 1 147 ? -8.328 30.188 17.828 1 67.81 147 ARG B C 1
ATOM 2397 O O . ARG B 1 147 ? -8.242 31.359 17.484 1 67.81 147 ARG B O 1
ATOM 2404 N N . LYS B 1 148 ? -9.469 29.75 18.234 1 63.84 148 LYS B N 1
ATOM 2405 C CA . LYS B 1 148 ? -10.703 30.531 18.328 1 63.84 148 LYS B CA 1
ATOM 2406 C C . LYS B 1 148 ? -10.711 31.406 19.578 1 63.84 148 LYS B C 1
ATOM 2408 O O . LYS B 1 148 ? -11.414 32.406 19.625 1 63.84 148 LYS B O 1
ATOM 2413 N N . SER B 1 149 ? -9.859 31.125 20.438 1 57.03 149 SER B N 1
ATOM 2414 C CA . SER B 1 149 ? -9.812 32.031 21.594 1 57.03 149 SER B CA 1
ATOM 2415 C C . SER B 1 149 ? -8.844 33.188 21.344 1 57.03 149 SER B C 1
ATOM 2417 O O . SER B 1 149 ? -7.836 33 20.656 1 57.03 149 SER B O 1
#

Organism: Cyclobacterium marinum (strain ATCC 25205 / DSM 745 / LMG 13164 / NCIMB 1802) (NCBI:txid880070)

Solvent-accessible surface area (backbone atoms only — not comparable to full-atom values): 16504 Å² total; per-residue (Å²): 126,79,77,53,64,78,67,64,60,81,76,66,80,73,62,86,102,36,62,65,66,40,44,51,48,38,46,50,44,46,45,49,62,75,31,42,54,51,71,68,56,46,25,47,38,23,50,49,44,39,35,71,70,42,36,50,50,51,38,48,34,63,74,62,69,46,74,40,36,67,69,57,49,25,64,34,68,69,46,60,61,71,58,49,52,52,44,50,49,51,34,35,75,48,62,51,35,39,74,47,76,58,89,95,41,56,29,37,34,67,47,86,70,83,25,61,42,58,50,25,48,50,51,26,48,66,59,42,53,60,77,82,39,45,67,39,50,50,42,47,50,54,52,57,54,56,69,76,98,125,78,80,53,59,79,68,55,59,78,69,66,81,78,63,85,101,36,62,65,64,38,44,52,46,37,47,49,43,45,46,50,62,74,31,41,53,50,72,68,57,47,26,47,38,23,50,50,43,39,36,72,69,43,37,48,50,51,36,47,33,63,73,62,69,45,73,41,36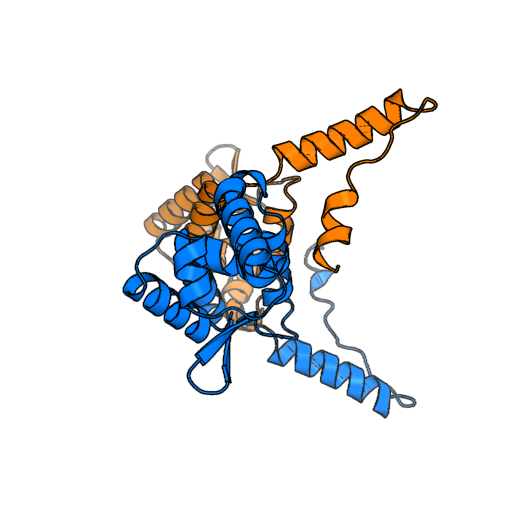,66,68,59,51,23,63,34,68,70,45,60,58,70,59,51,52,52,44,51,49,50,35,35,76,49,62,52,35,40,74,47,77,58,88,94,41,54,30,35,32,68,47,84,70,84,24,60,42,57,50,25,48,50,52,26,49,66,59,42,54,60,78,83,39,45,68,40,50,50,42,47,50,54,53,57,55,55,68,75,100

Foldseek 3Di:
DVVPPPPPPDPVPQDDVRDVVVVVVVCVVVLAVVQEDDPVLVVLQVVLCVDPLLLLVLLCQLQVVDWDFLVLSCQLVVPDSVVSVVSQVSCVVSPQWDWDDDVPTITIHGDDGPRPVSVVVSVVSNPPDCVVSVSSVVSNVVVVVVVVD/DVVPPPVPPVPPPQDDVHDVVVVVVVCVVVLAVVQEDDPVLVVLQVVLCVDPLLLLVLLCQLVVVDWDFLVLSCQLVVPDSVVSVVSQVSCVVSPQWDWDDDVPTITIHGDDGPRPVSVVVSVVSNPPDCVVSVSSVVSNVVVVVVVVD

Radius of gyration: 22.49 Å; Cα contacts (8 Å, |Δi|>4): 318; chains: 2; bounding box: 54×68×59 Å

Sequence (298 aa):
MFVKHMWNSAYVVLGSIGNIENSIYLKSYLVTVESMPSIQSSIILFKALSEITRLKIIWLLINMDSKTCVSEIVDVLNVPQYNVSRHLRILSKAGLLEESKEGKWVYYYIKETDSEFLSYLKKAISILPEKEMAIEIERCQQKLLARKSMFVKHMWNSAYVVLGSIGNIENSIYLKSYLVTVESMPSIQSSIILFKALSEITRLKIIWLLINMDSKTCVSEIVDVLNVPQYNVSRHLRILSKAGLLEESKEGKWVYYYIKETDSEFLSYLKKAISILPEKEMAIEIERCQQKLLARKS

InterPro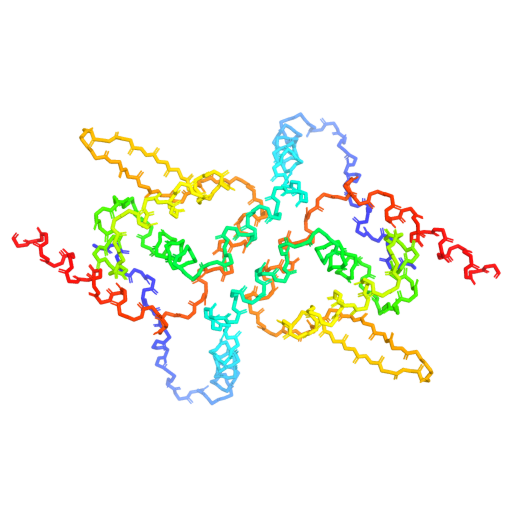 domains:
  IPR001845 HTH ArsR-type DNA-binding domain [PF01022] (53-98)
  IPR001845 HTH ArsR-type DNA-binding domain [PR00778] (46-61)
  IPR001845 HTH ArsR-type DNA-binding domain [PR00778] (67-78)
  IPR001845 HTH ArsR-type DNA-binding domain [PR00778] (80-95)
  IPR001845 HTH ArsR-type DNA-binding domain [PR00778] (95-110)
  IPR001845 HTH ArsR-type DNA-binding domain [PS50987] (34-132)
  IPR001845 HTH ArsR-type DNA-binding domain [SM00418] (44-126)
  IPR011991 ArsR-like helix-turn-helix domain [cd00090] (46-125)
  IPR036388 Winged helix-like DNA-binding domain superfamily [G3DSA:1.10.10.10] (27-128)
  IPR036390 Winged helix DNA-binding domain superfamily [SSF46785] (45-118)
  IPR051011 Metal-responsive transcriptional regulator [PTHR43132] (37-123)